Protein AF-A0A0K2U858-F1 (afdb_monomer)

Foldseek 3Di:
DDDDDDDDPDDDDPPPQFQADFDWDALDPPDLFTWFKWAFFKKKWFWAPQWDQWQKKKKKAAPSGRVPIAIWGRPDDPPDSQGHHGDIHMDGLVRRVVRRLDIHTYRWWMKMKMFTDDAAKTKIQKMKIKIAGNDPNYGDIWIWIWGIDIGHHPRRMDITITGTDPWFWKAFFKKKWFWAQFFDQWWKKKKKAAPPIRDIAIATQDDPPDRPRDHRDIDMGGLVRRPCSRSDIHTHNFDIWMKMFTAAFTKTWIQWMKTWIWGSDPPTDIWIKTFGIDIFHGHRNDRPRGMDITPIHTPPPPPPPPCPPPPDPDDDDDDDDDDDDDDDDDYDDDDDDDDDDDDDDDDDDDDDDDDDDDDD

Radius of gyration: 32.86 Å; Cα contacts (8 Å, |Δi|>4): 761; chains: 1; bounding box: 82×98×96 Å

Mean predicted aligned error: 13.48 Å

pLDDT: mean 79.89, std 23.07, range [30.5, 98.56]

Nearest PDB structures (foldseek):
  5okm-assembly7_G  TM=3.184E-01  e=5.656E-01  Homo sapiens
  5okm-assembly8_H  TM=4.407E-01  e=2.212E+00  Homo sapiens
  5okn-assembly6_F  TM=3.897E-01  e=1.651E+00  Homo sapiens
  5okm-assembly5_E  TM=3.897E-01  e=1.119E+00  Homo sapiens
  5okm-assembly6_F  TM=3.482E-01  e=1.911E+00  Homo sapiens

Secondary structure (DSSP, 8-state):
-----------------PPSS---EESSSS-S-EEEEEEEEEEEEEE-SS---S-EEEEEEESSSTT-EEEPPP---SSS-TT-TT-EEEEEGGGGGGGGG--EEESSEEEEEEEESSSS-EEEEEEEEEEEESSTT----EEEEEPPEEEBTTB-EEEEEEEB-S-EEEEEEEEEEEE-S---SS-EEEEEE-SSS--EEEEE---SSS--S-TT-EEEEEGGGGGGGGT-EEEESS--EEEEEE-SS--EEEEEEEEEEEESSSSPPEEEEEEEEEEE-S---STTSSEEE---EESSS-----------------------------------------------------------

Structure (mmCIF, N/CA/C/O backbone):
data_AF-A0A0K2U858-F1
#
_entry.id   AF-A0A0K2U858-F1
#
loop_
_atom_site.group_PDB
_atom_site.id
_atom_site.type_symbol
_atom_site.label_atom_id
_atom_site.label_alt_id
_atom_site.label_comp_id
_atom_site.label_asym_id
_atom_site.label_entity_id
_atom_site.label_seq_id
_atom_site.pdbx_PDB_ins_code
_atom_site.Cartn_x
_atom_site.Cartn_y
_atom_site.Cartn_z
_atom_site.occupancy
_atom_site.B_iso_or_equiv
_atom_site.auth_seq_id
_atom_site.auth_comp_id
_atom_site.auth_asym_id
_atom_site.auth_atom_id
_atom_site.pdbx_PDB_model_num
ATOM 1 N N . MET A 1 1 ? -57.071 -2.895 -30.413 1.00 41.16 1 MET A N 1
ATOM 2 C CA . MET A 1 1 ? -56.396 -1.584 -30.547 1.00 41.16 1 MET A CA 1
ATOM 3 C C . MET A 1 1 ? -55.134 -1.621 -29.701 1.00 41.16 1 MET A C 1
ATOM 5 O O . MET A 1 1 ? -55.228 -1.609 -28.482 1.00 41.16 1 MET A O 1
ATOM 9 N N . SER A 1 2 ? -53.980 -1.798 -30.345 1.00 39.19 2 SER A N 1
ATOM 10 C CA . SER A 1 2 ? -52.687 -2.018 -29.687 1.00 39.19 2 SER A CA 1
ATOM 11 C C . SER A 1 2 ? -52.014 -0.672 -29.410 1.00 39.19 2 SER A C 1
ATOM 13 O O . SER A 1 2 ? -51.868 0.129 -30.332 1.00 39.19 2 SER A O 1
ATOM 15 N N . ARG A 1 3 ? -51.645 -0.391 -28.154 1.00 42.00 3 ARG A N 1
ATOM 16 C CA . ARG A 1 3 ? -50.883 0.811 -27.785 1.00 42.00 3 ARG A CA 1
ATOM 17 C C . ARG A 1 3 ? -49.399 0.461 -27.726 1.00 42.00 3 ARG A C 1
ATOM 19 O O . ARG A 1 3 ? -48.967 -0.284 -26.853 1.00 42.00 3 ARG A O 1
ATOM 26 N N . ILE A 1 4 ? -48.642 1.010 -28.670 1.00 43.81 4 ILE A N 1
ATOM 27 C CA . ILE A 1 4 ? -47.180 0.956 -28.728 1.00 43.81 4 ILE A CA 1
ATOM 28 C C . ILE A 1 4 ? -46.633 1.962 -27.707 1.00 43.81 4 ILE A C 1
ATOM 30 O O . ILE A 1 4 ? -46.881 3.161 -27.821 1.00 43.81 4 ILE A O 1
ATOM 34 N N . ILE A 1 5 ? -45.910 1.470 -26.699 1.00 44.88 5 ILE A N 1
ATOM 35 C CA . ILE A 1 5 ? -45.143 2.293 -25.756 1.00 44.88 5 ILE A CA 1
ATOM 36 C C . ILE A 1 5 ? -43.761 2.524 -26.368 1.00 44.88 5 ILE A C 1
ATOM 38 O O . ILE A 1 5 ? -42.979 1.594 -26.553 1.00 44.88 5 ILE A O 1
ATOM 42 N N . CYS A 1 6 ? -43.484 3.781 -26.702 1.00 35.44 6 CYS A N 1
ATOM 43 C CA . CYS A 1 6 ? -42.211 4.247 -27.228 1.00 35.44 6 CYS A CA 1
ATOM 44 C C . CYS A 1 6 ? -41.217 4.412 -26.065 1.00 35.44 6 CYS A C 1
ATOM 46 O O . CYS A 1 6 ? -41.356 5.327 -25.255 1.00 35.44 6 CYS A O 1
ATOM 48 N N . PHE A 1 7 ? -40.220 3.528 -25.966 1.00 35.34 7 PHE A N 1
ATOM 49 C CA . PHE A 1 7 ? -39.075 3.721 -25.073 1.00 35.34 7 PHE A CA 1
ATOM 50 C C . PHE A 1 7 ? -38.132 4.761 -25.690 1.00 35.34 7 PHE A C 1
ATOM 52 O O . PHE A 1 7 ? -37.415 4.484 -26.650 1.00 35.34 7 PHE A O 1
ATOM 59 N N . LEU A 1 8 ? -38.147 5.974 -25.138 1.00 35.09 8 LEU A N 1
ATOM 60 C CA . LEU A 1 8 ? -37.125 6.986 -25.389 1.00 35.09 8 LEU A CA 1
ATOM 61 C C . LEU A 1 8 ? -35.814 6.535 -24.733 1.00 35.09 8 LEU A C 1
ATOM 63 O O . LEU A 1 8 ? -35.688 6.505 -23.509 1.00 35.09 8 LEU A O 1
ATOM 67 N N . LEU A 1 9 ? -34.841 6.182 -25.571 1.00 37.72 9 LEU A N 1
ATOM 68 C CA . LEU A 1 9 ? -33.442 6.007 -25.195 1.00 37.72 9 LEU A CA 1
ATOM 69 C C . LEU A 1 9 ? -32.896 7.359 -24.712 1.00 37.72 9 LEU A C 1
ATOM 71 O O . LEU A 1 9 ? -32.629 8.248 -25.519 1.00 37.72 9 LEU A O 1
ATOM 75 N N . LEU A 1 10 ? -32.738 7.524 -23.395 1.00 35.44 10 LEU A N 1
ATOM 76 C CA . LEU A 1 10 ? -31.939 8.616 -22.849 1.00 35.44 10 LEU A CA 1
ATOM 77 C C . LEU A 1 10 ? -30.469 8.373 -23.201 1.00 35.44 10 LEU A C 1
ATOM 79 O O . LEU A 1 10 ? -29.837 7.432 -22.719 1.00 35.44 10 LEU A O 1
ATOM 83 N N . SER A 1 11 ? -29.942 9.259 -24.039 1.00 37.25 11 SER A N 1
ATOM 84 C CA . SER A 1 11 ? -28.532 9.398 -24.370 1.00 37.25 11 SER A CA 1
ATOM 85 C C . SER A 1 11 ? -27.679 9.436 -23.103 1.00 37.25 11 SER A C 1
ATOM 87 O O . SER A 1 11 ? -27.859 10.285 -22.228 1.00 37.25 11 SER A O 1
ATOM 89 N N . GLY A 1 12 ? -26.756 8.479 -23.016 1.00 33.75 12 GLY A N 1
ATOM 90 C CA . GLY A 1 12 ? -25.874 8.273 -21.881 1.00 33.75 12 GLY A CA 1
ATOM 91 C C . GLY A 1 12 ? -25.028 9.500 -21.565 1.00 33.75 12 GLY A C 1
ATOM 92 O O . GLY A 1 12 ? -24.205 9.945 -22.364 1.00 33.75 12 GLY A O 1
ATOM 93 N N . VAL A 1 13 ? -25.177 9.996 -20.340 1.00 34.78 13 VAL A N 1
ATOM 94 C CA . VAL A 1 13 ? -24.144 10.799 -19.695 1.00 34.78 13 VAL A CA 1
ATOM 95 C C . VAL A 1 13 ? -22.969 9.858 -19.445 1.00 34.78 13 VAL A C 1
ATOM 97 O O . VAL A 1 13 ? -23.001 9.035 -18.531 1.00 34.78 13 VAL A O 1
ATOM 100 N N . LEU A 1 14 ? -21.932 9.964 -20.277 1.00 33.75 14 LEU A N 1
ATOM 101 C CA . LEU A 1 14 ? -20.602 9.442 -19.977 1.00 33.75 14 LEU A CA 1
ATOM 102 C C . LEU A 1 14 ? -20.111 10.147 -18.709 1.00 33.75 14 LEU A C 1
ATOM 104 O O . LEU A 1 14 ? -19.489 11.208 -18.749 1.00 33.75 14 LEU A O 1
ATOM 108 N N . VAL A 1 15 ? -20.428 9.567 -17.552 1.00 35.53 15 VAL A N 1
ATOM 109 C CA . VAL A 1 15 ? -19.728 9.863 -16.307 1.00 35.53 15 VAL A CA 1
ATOM 110 C C . VAL A 1 15 ? -18.266 9.555 -16.584 1.00 35.53 15 VAL A C 1
ATOM 112 O O . VAL A 1 15 ? -17.913 8.396 -16.784 1.00 35.53 15 VAL A O 1
ATOM 115 N N . ASN A 1 16 ? -17.437 10.601 -16.637 1.00 36.12 16 ASN A N 1
ATOM 116 C CA . ASN A 1 16 ? -15.982 10.500 -16.620 1.00 36.12 16 ASN A CA 1
ATOM 117 C C . ASN A 1 16 ? -15.606 9.539 -15.487 1.00 36.12 16 ASN A C 1
ATOM 119 O O . ASN A 1 16 ? -15.626 9.918 -14.311 1.00 36.12 16 ASN A O 1
ATOM 123 N N . ALA A 1 17 ? -15.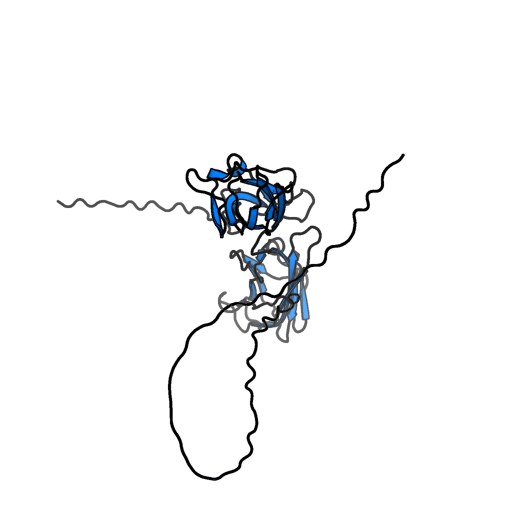344 8.279 -15.832 1.00 44.22 17 ALA A N 1
ATOM 124 C CA . ALA A 1 17 ? -14.845 7.295 -14.898 1.00 44.22 17 ALA A CA 1
ATOM 125 C C . ALA A 1 17 ? -13.490 7.833 -14.445 1.00 44.22 17 ALA A C 1
ATOM 127 O O . ALA A 1 17 ? -12.559 7.932 -15.244 1.00 44.22 17 ALA A O 1
ATOM 128 N N . GLY A 1 18 ? -13.423 8.306 -13.197 1.00 52.88 18 GLY A N 1
ATOM 129 C CA . GLY A 1 18 ? -12.176 8.774 -12.608 1.00 52.88 18 GLY A CA 1
ATOM 130 C C . GLY A 1 18 ? -11.092 7.730 -12.851 1.00 52.88 18 GLY A C 1
ATOM 131 O O . GLY A 1 18 ? -11.367 6.531 -12.815 1.00 52.88 18 GLY A O 1
ATOM 132 N N . THR A 1 19 ? -9.876 8.183 -13.153 1.00 57.22 19 THR A N 1
ATOM 133 C CA . THR A 1 19 ? -8.737 7.281 -13.339 1.00 57.22 19 THR A CA 1
ATOM 134 C C . THR A 1 19 ? -8.655 6.320 -12.151 1.00 57.22 19 THR A C 1
ATOM 136 O O . THR A 1 19 ? -8.645 6.813 -11.018 1.00 57.22 19 THR A O 1
ATOM 139 N N . PRO A 1 20 ? -8.613 4.996 -12.381 1.00 68.62 20 PRO A N 1
ATOM 140 C CA . PRO A 1 20 ? -8.548 4.018 -11.303 1.00 68.62 20 PRO A CA 1
ATOM 141 C C . PRO A 1 20 ? -7.321 4.265 -10.416 1.00 68.62 20 PRO A C 1
ATOM 143 O O . PRO A 1 20 ? -6.274 4.717 -10.896 1.00 68.62 20 PRO A O 1
ATOM 146 N N . GLY A 1 21 ? -7.467 3.972 -9.122 1.00 79.81 21 GLY A N 1
ATOM 147 C CA . GLY A 1 21 ? -6.402 4.066 -8.128 1.00 79.81 21 GLY A CA 1
ATOM 148 C C . GLY A 1 21 ? -6.548 5.178 -7.088 1.00 79.81 21 GLY A C 1
ATOM 149 O O . GLY A 1 21 ? -7.294 6.145 -7.236 1.00 79.81 21 GLY A O 1
ATOM 150 N N . THR A 1 22 ? -5.781 5.023 -6.012 1.00 88.06 22 THR A N 1
ATOM 151 C CA . THR A 1 22 ? -5.709 5.944 -4.876 1.00 88.06 22 THR A CA 1
ATOM 152 C C . THR A 1 22 ? -5.207 7.317 -5.320 1.00 88.06 22 THR A C 1
ATOM 154 O O . THR A 1 22 ? -4.174 7.440 -5.989 1.00 88.06 22 THR A O 1
ATOM 157 N N . LYS A 1 23 ? -5.903 8.382 -4.911 1.00 89.62 23 LYS A N 1
ATOM 158 C CA . LYS A 1 23 ? -5.441 9.752 -5.145 1.00 89.62 23 LYS A CA 1
ATOM 159 C C . LYS A 1 23 ? -4.432 10.170 -4.076 1.00 89.62 23 LYS A C 1
ATOM 161 O O . LYS A 1 23 ? -4.790 10.479 -2.943 1.00 89.62 23 LYS A O 1
ATOM 166 N N . TRP A 1 24 ? -3.171 10.234 -4.483 1.00 90.12 24 TRP A N 1
ATOM 167 C CA . TRP A 1 24 ? -2.054 10.608 -3.623 1.00 90.12 24 TRP A CA 1
ATOM 168 C C . TRP A 1 24 ? -1.820 12.119 -3.582 1.00 90.12 24 TRP A C 1
ATOM 170 O O . TRP A 1 24 ? -1.785 12.784 -4.619 1.00 90.12 24 TRP A O 1
ATOM 180 N N . ILE A 1 25 ? -1.552 12.640 -2.390 1.00 91.12 25 ILE A N 1
ATOM 181 C CA . ILE A 1 25 ? -1.070 14.001 -2.138 1.00 91.12 25 ILE A CA 1
ATOM 182 C C . ILE A 1 25 ? 0.289 13.953 -1.441 1.00 91.12 25 ILE A C 1
ATOM 184 O O . ILE A 1 25 ? 0.689 12.908 -0.937 1.00 91.12 25 ILE A O 1
ATOM 188 N N . ASN A 1 26 ? 1.027 15.062 -1.418 1.00 90.44 26 ASN A N 1
ATOM 189 C CA . ASN A 1 26 ? 2.199 15.150 -0.545 1.00 90.44 26 ASN A CA 1
ATOM 190 C C . ASN A 1 26 ? 1.720 15.228 0.906 1.00 90.44 26 ASN A C 1
ATOM 192 O O . ASN A 1 26 ? 0.837 16.029 1.201 1.00 90.44 26 ASN A O 1
ATOM 196 N N . CYS A 1 27 ? 2.312 14.439 1.802 1.00 88.50 27 CYS A N 1
ATOM 197 C CA . CYS A 1 27 ? 1.977 14.517 3.226 1.00 88.50 27 CYS A CA 1
ATOM 198 C C . CYS A 1 27 ? 2.358 15.881 3.832 1.00 88.50 27 CYS A C 1
ATOM 200 O O . CYS A 1 27 ? 1.669 16.397 4.703 1.00 88.50 27 CYS A O 1
ATOM 202 N N . LYS A 1 28 ? 3.467 16.474 3.367 1.00 86.69 28 LYS A N 1
ATOM 203 C CA . LYS A 1 28 ? 4.009 17.766 3.818 1.00 86.69 28 LYS A CA 1
ATOM 204 C C . LYS A 1 28 ? 4.394 18.626 2.616 1.00 86.69 28 LYS A C 1
ATOM 206 O O . LYS A 1 28 ? 4.720 18.092 1.557 1.00 86.69 28 LYS A O 1
ATOM 211 N N . THR A 1 29 ? 4.435 19.948 2.795 1.00 78.75 29 THR A N 1
ATOM 212 C CA . THR A 1 29 ? 4.862 20.905 1.753 1.00 78.75 29 THR A CA 1
ATOM 213 C C . THR A 1 29 ? 6.283 20.625 1.256 1.00 78.75 29 THR A C 1
ATOM 215 O O . THR A 1 29 ? 6.548 20.698 0.059 1.00 78.75 29 THR A O 1
ATOM 218 N N . LEU A 1 30 ? 7.182 20.251 2.171 1.00 72.12 30 LEU A N 1
ATOM 219 C CA . LEU A 1 30 ? 8.566 19.880 1.887 1.00 72.12 30 LEU A CA 1
ATOM 220 C C . LEU A 1 30 ? 8.775 18.411 2.274 1.00 72.12 30 LEU A C 1
ATOM 222 O O . LEU A 1 30 ? 9.144 18.096 3.401 1.00 72.12 30 LEU A O 1
ATOM 226 N N . GLY A 1 31 ? 8.474 17.505 1.345 1.00 75.38 31 GLY A N 1
ATOM 227 C CA . GLY A 1 31 ? 8.624 16.064 1.533 1.00 75.38 31 GLY A CA 1
ATOM 228 C C . GLY A 1 31 ? 8.323 15.283 0.256 1.00 75.38 31 GLY A C 1
ATOM 229 O O . GLY A 1 31 ? 7.603 15.752 -0.625 1.00 75.38 31 GLY A O 1
ATOM 230 N N . SER A 1 32 ? 8.895 14.085 0.137 1.00 79.62 32 SER A N 1
ATOM 231 C CA . SER A 1 32 ? 8.615 13.152 -0.965 1.00 79.62 32 SER A CA 1
ATOM 232 C C . SER A 1 32 ? 7.545 12.113 -0.612 1.00 79.62 32 SER A C 1
ATOM 234 O O . SER A 1 32 ? 7.084 11.390 -1.500 1.00 79.62 32 SER A O 1
ATOM 236 N N . GLU A 1 33 ? 7.160 12.062 0.665 1.00 86.00 33 GLU A N 1
ATOM 237 C CA . GLU A 1 33 ? 6.154 11.167 1.223 1.00 86.00 33 GLU A CA 1
ATOM 238 C C . GLU A 1 33 ? 4.779 11.466 0.634 1.00 86.00 33 GLU A C 1
ATOM 240 O O . GLU A 1 33 ? 4.357 12.626 0.526 1.00 86.00 33 GLU A O 1
ATOM 245 N N . LYS A 1 34 ? 4.062 10.401 0.285 1.00 91.06 34 LYS A N 1
ATOM 246 C CA . LYS A 1 34 ? 2.697 10.507 -0.213 1.00 91.06 34 LYS A CA 1
ATOM 247 C C . LYS A 1 34 ? 1.696 10.023 0.820 1.00 91.06 34 LYS A C 1
ATOM 249 O O . LYS A 1 34 ? 1.930 9.017 1.482 1.00 91.06 34 LYS A O 1
ATOM 254 N N . CYS A 1 35 ? 0.585 10.735 0.908 1.00 93.75 35 CYS A N 1
ATOM 255 C CA . CYS A 1 35 ? -0.548 10.419 1.759 1.00 93.75 35 CYS A CA 1
ATOM 256 C C . CYS A 1 35 ? -1.831 10.416 0.924 1.00 93.75 35 CYS A C 1
ATOM 258 O O . CYS A 1 35 ? -1.846 10.911 -0.206 1.00 93.75 35 CYS A O 1
ATOM 260 N N . PHE A 1 36 ? -2.913 9.884 1.473 1.00 93.75 36 PHE A N 1
ATOM 261 C CA . PHE A 1 36 ? -4.235 9.903 0.855 1.00 93.75 36 PHE A CA 1
ATOM 262 C C . PHE A 1 36 ? -5.312 10.135 1.910 1.00 93.75 36 PHE A C 1
ATOM 264 O O . PHE A 1 36 ? -5.124 9.826 3.084 1.00 93.75 36 PHE A O 1
ATOM 271 N N . TYR A 1 37 ? -6.450 10.684 1.490 1.00 94.31 37 TYR A N 1
ATOM 272 C CA . TYR A 1 37 ? -7.599 10.849 2.372 1.00 94.31 37 TYR A CA 1
ATOM 273 C C . TYR A 1 37 ? -8.578 9.693 2.229 1.00 94.31 37 TYR A C 1
ATOM 275 O O . TYR A 1 37 ? -8.988 9.349 1.117 1.00 94.31 37 TYR A O 1
ATOM 283 N N . THR A 1 38 ? -9.037 9.173 3.361 1.00 95.25 38 THR A N 1
ATOM 284 C CA . THR A 1 38 ? -10.024 8.096 3.395 1.00 95.25 38 THR A CA 1
ATOM 285 C C . THR A 1 38 ? -11.077 8.301 4.485 1.00 95.25 38 THR A C 1
ATOM 287 O O . THR A 1 38 ? -10.886 9.120 5.385 1.00 95.25 38 THR A O 1
ATOM 290 N N . GLN A 1 39 ? -12.209 7.609 4.374 1.00 95.81 39 GLN A N 1
ATOM 291 C CA . GLN A 1 39 ? -13.316 7.617 5.335 1.00 95.81 39 GLN A CA 1
ATOM 292 C C . GLN A 1 39 ? -13.741 6.180 5.627 1.00 95.81 39 GLN A C 1
ATOM 294 O O . GLN A 1 39 ? -13.687 5.336 4.736 1.00 95.81 39 GLN A O 1
ATOM 299 N N . LEU A 1 40 ? -14.167 5.909 6.859 1.00 96.62 40 LEU A N 1
ATOM 300 C CA . LEU A 1 40 ? -14.579 4.567 7.270 1.00 96.62 40 LEU A CA 1
ATOM 301 C C . LEU A 1 40 ? -15.801 4.101 6.478 1.00 96.62 40 LEU A C 1
ATOM 303 O O . LEU A 1 40 ? -16.799 4.819 6.393 1.00 96.62 40 LEU A O 1
ATOM 307 N N . GLU A 1 41 ? -15.731 2.881 5.957 1.00 95.94 41 GLU A N 1
ATOM 308 C CA . GLU A 1 41 ? -16.847 2.209 5.296 1.00 95.94 41 GLU A CA 1
ATOM 309 C C . GLU A 1 41 ? -17.404 1.106 6.192 1.00 95.94 41 GLU A C 1
ATOM 311 O O . GLU A 1 41 ? -18.582 1.149 6.565 1.00 95.94 41 GLU A O 1
ATOM 316 N N . SER A 1 42 ? -16.533 0.183 6.603 1.00 97.50 42 SER A N 1
ATOM 317 C CA . SER A 1 42 ? -16.876 -0.920 7.494 1.00 97.50 42 SER A CA 1
ATOM 318 C C . SER A 1 42 ? -15.708 -1.345 8.381 1.00 97.50 42 SER A C 1
ATOM 320 O O . SER A 1 42 ? -14.535 -1.143 8.066 1.00 97.50 42 SER A O 1
ATOM 322 N N . ILE A 1 43 ? -16.048 -1.951 9.514 1.00 98.19 43 ILE A N 1
ATOM 323 C CA . ILE A 1 43 ? -15.111 -2.618 10.414 1.00 98.19 43 ILE A CA 1
ATOM 324 C C . ILE A 1 43 ? -15.608 -4.047 10.582 1.00 98.19 43 ILE A C 1
ATOM 326 O O . ILE A 1 43 ? -16.758 -4.240 10.965 1.00 98.19 43 ILE A O 1
ATOM 330 N N . THR A 1 44 ? -14.742 -5.019 10.322 1.00 97.75 44 THR A N 1
ATOM 331 C CA . THR A 1 44 ? -14.991 -6.441 10.559 1.00 97.75 44 THR A CA 1
ATOM 332 C C . THR A 1 44 ? -14.060 -6.935 11.657 1.00 97.75 44 THR A C 1
ATOM 334 O O . THR A 1 44 ? -12.850 -6.717 11.574 1.00 97.75 44 THR A O 1
ATOM 337 N N . THR A 1 45 ? -14.592 -7.601 12.677 1.00 97.81 45 THR A N 1
ATOM 338 C CA . THR A 1 45 ? -13.808 -8.207 13.762 1.00 97.81 45 THR A CA 1
ATOM 339 C C . THR A 1 45 ? -14.033 -9.704 13.821 1.00 97.81 45 THR A C 1
ATOM 341 O O . THR A 1 45 ? -15.170 -10.159 13.764 1.00 97.81 45 THR A O 1
ATOM 344 N N . GLU A 1 46 ? -12.954 -10.448 14.021 1.00 97.75 46 GLU A N 1
ATOM 345 C CA . GLU A 1 46 ? -12.993 -11.872 14.342 1.00 97.75 46 G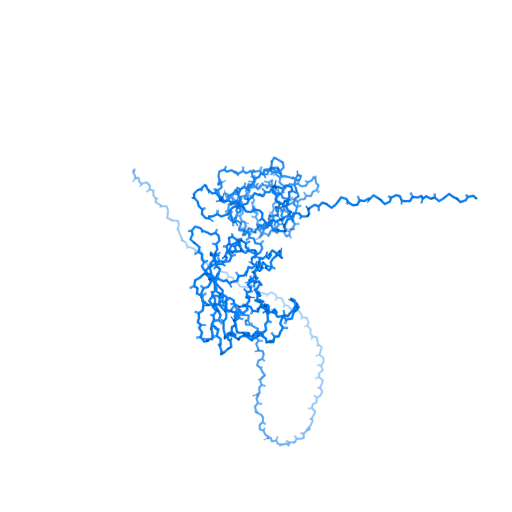LU A CA 1
ATOM 346 C C . GLU A 1 46 ? -12.771 -12.031 15.851 1.00 97.75 46 GLU A C 1
ATOM 348 O O . GLU A 1 46 ? -11.719 -11.644 16.378 1.00 97.75 46 GLU A O 1
ATOM 353 N N . ILE A 1 47 ? -13.773 -12.543 16.563 1.00 98.06 47 ILE A N 1
ATOM 354 C CA . ILE A 1 47 ? -13.774 -12.637 18.023 1.00 98.06 47 ILE A CA 1
ATOM 355 C C . ILE A 1 47 ? -13.249 -14.013 18.433 1.00 98.06 47 ILE A C 1
ATOM 357 O O . ILE A 1 47 ? -13.739 -15.060 18.016 1.00 98.06 47 ILE A O 1
ATOM 361 N N . GLY A 1 48 ? -12.211 -14.013 19.262 1.00 97.38 48 GLY A N 1
ATOM 362 C CA . GLY A 1 48 ? -11.612 -15.221 19.809 1.00 97.38 48 GLY A CA 1
ATOM 363 C C . GLY A 1 48 ? -12.347 -15.746 21.042 1.00 97.38 48 GLY A C 1
ATOM 364 O O . GLY A 1 48 ? -13.400 -15.260 21.442 1.00 97.38 48 GLY A O 1
ATOM 365 N N . ASN A 1 49 ? -11.744 -16.744 21.688 1.00 96.44 49 ASN A N 1
ATOM 366 C CA . ASN A 1 49 ? -12.176 -17.220 23.000 1.00 96.44 49 ASN A CA 1
ATOM 367 C C . ASN A 1 49 ? -11.300 -16.579 24.093 1.00 96.44 49 ASN A C 1
ATOM 369 O O . ASN A 1 49 ? -10.068 -16.697 24.006 1.00 96.44 49 ASN A O 1
ATOM 373 N N . PRO A 1 50 ? -11.878 -15.917 25.108 1.00 96.19 50 PRO A N 1
ATOM 374 C CA . PRO A 1 50 ? -13.310 -15.643 25.297 1.00 96.19 50 PRO A CA 1
ATOM 375 C C . PRO A 1 50 ? -13.776 -14.351 24.601 1.00 96.19 50 PRO A C 1
ATOM 377 O O . PRO A 1 50 ? -12.991 -13.416 24.421 1.00 96.19 50 PRO A O 1
ATOM 380 N N . GLY A 1 51 ? -15.066 -14.304 24.263 1.00 95.94 51 GLY A N 1
ATOM 381 C CA . GLY A 1 51 ? -15.816 -13.087 23.930 1.00 95.94 51 GLY A CA 1
ATOM 382 C C . GLY A 1 51 ? -16.192 -12.263 25.173 1.00 95.94 51 GLY A C 1
ATOM 383 O O . GLY A 1 51 ? -15.698 -12.528 26.271 1.00 95.94 51 GLY A O 1
ATOM 384 N N . THR A 1 52 ? -17.066 -11.263 25.022 1.00 95.62 52 THR A N 1
ATOM 385 C CA . THR A 1 52 ? -17.532 -10.407 26.129 1.00 95.62 52 THR A CA 1
ATOM 386 C C . THR A 1 52 ? -18.965 -9.913 25.933 1.00 95.62 52 THR A C 1
ATOM 388 O O . THR A 1 52 ? -19.400 -9.764 24.806 1.00 95.62 52 THR A O 1
ATOM 391 N N . ASN A 1 53 ? -19.638 -9.545 27.029 1.00 93.62 53 ASN A N 1
ATOM 392 C CA . ASN A 1 53 ? -20.928 -8.831 27.012 1.00 93.62 53 ASN A CA 1
ATOM 393 C C . ASN A 1 53 ? -20.766 -7.323 27.313 1.00 93.62 53 ASN A C 1
ATOM 395 O O . ASN A 1 53 ? -21.744 -6.602 27.513 1.00 93.62 53 ASN A O 1
ATOM 399 N N . ASP A 1 54 ? -19.523 -6.857 27.463 1.00 94.56 54 ASP A N 1
ATOM 400 C CA . ASP A 1 54 ? -19.201 -5.458 27.749 1.00 94.56 54 ASP A CA 1
ATOM 401 C C . ASP A 1 54 ? -19.409 -4.574 26.507 1.00 94.56 54 ASP A C 1
ATOM 403 O O . ASP A 1 54 ? -19.189 -5.010 25.381 1.00 94.56 54 ASP A O 1
ATOM 407 N N . ASP A 1 55 ? -19.713 -3.287 26.702 1.00 95.38 55 ASP A N 1
ATOM 408 C CA . ASP A 1 55 ? -19.734 -2.334 25.588 1.00 95.38 55 ASP A CA 1
ATOM 409 C C . ASP A 1 55 ? -18.300 -2.127 25.070 1.00 95.38 55 ASP A C 1
ATOM 411 O O . ASP A 1 55 ? -17.439 -1.602 25.790 1.00 95.38 55 ASP A O 1
ATOM 415 N N . VAL A 1 56 ? -18.061 -2.471 23.804 1.00 97.56 56 VAL A N 1
ATOM 416 C CA . VAL A 1 56 ? -16.767 -2.301 23.131 1.00 97.56 56 VAL A CA 1
ATOM 417 C C . VAL A 1 56 ? -16.805 -1.110 22.176 1.00 97.56 56 VAL A C 1
ATOM 419 O O . VAL A 1 56 ? -17.770 -0.891 21.445 1.00 97.56 56 VAL A O 1
ATOM 422 N N . LYS A 1 57 ? -15.734 -0.318 22.177 1.00 97.94 57 LYS A N 1
ATOM 423 C CA . LYS A 1 57 ? -15.537 0.847 21.307 1.00 97.94 57 LYS A CA 1
ATOM 424 C C . LYS A 1 57 ? -14.201 0.747 20.596 1.00 97.94 57 LYS A C 1
ATOM 426 O O . LYS A 1 57 ? -13.209 0.299 21.179 1.00 97.94 57 LYS A O 1
ATOM 431 N N . ILE A 1 58 ? -14.165 1.274 19.379 1.00 98.44 58 ILE A N 1
ATOM 432 C CA . ILE A 1 58 ? -12.946 1.411 18.585 1.00 98.44 58 ILE A CA 1
ATOM 433 C C . ILE A 1 58 ? -12.626 2.894 18.393 1.00 98.44 58 ILE A C 1
ATOM 435 O O . ILE A 1 58 ? -13.453 3.662 17.897 1.00 98.44 58 ILE A O 1
ATOM 439 N N . GLU A 1 59 ? -11.420 3.285 18.789 1.00 98.56 59 GLU A N 1
ATOM 440 C CA . GLU A 1 59 ? -10.805 4.580 18.498 1.00 98.56 59 GLU A CA 1
ATOM 441 C C . GLU A 1 59 ? -9.827 4.423 17.335 1.00 98.56 59 GLU A C 1
ATOM 443 O O . GLU A 1 59 ? -8.980 3.533 17.340 1.00 98.56 59 GLU A O 1
ATOM 448 N N . ILE A 1 60 ? -9.958 5.278 16.325 1.00 98.38 60 ILE A N 1
ATOM 449 C CA . ILE A 1 60 ? -9.174 5.223 15.090 1.00 98.38 60 ILE A CA 1
ATOM 450 C C . ILE A 1 60 ? -8.473 6.559 14.913 1.00 98.38 60 ILE A C 1
ATOM 452 O O . ILE A 1 60 ? -9.131 7.601 14.898 1.00 98.38 60 ILE A O 1
ATOM 456 N N . CYS A 1 61 ? -7.157 6.522 14.740 1.00 97.88 61 CYS A N 1
ATOM 457 C CA . CYS A 1 61 ? -6.326 7.675 14.426 1.00 97.88 61 CYS A CA 1
ATOM 458 C C . CYS A 1 61 ? -5.529 7.420 13.142 1.00 97.88 61 CYS A C 1
ATOM 460 O O . CYS A 1 61 ? -5.244 6.276 12.774 1.00 97.88 61 CYS A O 1
ATOM 462 N N . SER A 1 62 ? -5.128 8.502 12.485 1.00 96.06 62 SER A N 1
ATOM 463 C CA . SER A 1 62 ? -4.160 8.451 11.391 1.00 96.06 62 SER A CA 1
ATOM 464 C C . SER A 1 62 ? -2.751 8.107 11.907 1.00 96.06 62 SER A C 1
ATOM 466 O O . SER A 1 62 ? -2.372 8.482 13.018 1.00 96.06 62 SER A O 1
ATOM 468 N N . ASP A 1 63 ? -1.941 7.423 11.093 1.00 93.81 63 ASP A N 1
ATOM 469 C CA . ASP A 1 63 ? -0.506 7.243 11.351 1.00 93.81 63 ASP A CA 1
ATOM 470 C C . ASP A 1 63 ? 0.335 8.508 11.110 1.00 93.81 63 ASP A C 1
ATOM 472 O O . ASP A 1 63 ? 1.474 8.593 11.585 1.00 93.81 63 ASP A O 1
ATOM 476 N N . PHE A 1 64 ? -0.230 9.484 10.403 1.00 91.94 64 PHE A N 1
ATOM 477 C CA . PHE A 1 64 ? 0.368 10.775 10.102 1.00 91.94 64 PHE A CA 1
ATOM 478 C C . PHE A 1 64 ? -0.061 11.840 11.123 1.00 91.94 64 PHE A C 1
ATOM 480 O O . PHE A 1 64 ? 0.777 12.373 11.852 1.00 91.94 64 PHE A O 1
ATOM 487 N N . GLU A 1 65 ? -1.365 12.087 11.253 1.00 90.25 65 GLU A N 1
ATOM 488 C CA . GLU A 1 65 ? -1.952 13.009 12.234 1.00 90.25 65 GLU A CA 1
ATOM 489 C C . GLU A 1 65 ? -2.434 12.232 13.463 1.00 90.25 65 GLU A C 1
ATOM 491 O O . GLU A 1 65 ? -3.623 12.003 13.672 1.00 90.25 65 GLU A O 1
ATOM 496 N N . LYS A 1 66 ? -1.481 11.798 14.296 1.00 89.38 66 LYS A N 1
ATOM 497 C CA . LYS A 1 66 ? -1.741 10.875 15.419 1.00 89.38 66 LYS A CA 1
ATOM 498 C C . LYS A 1 66 ? -2.695 11.413 16.486 1.00 89.38 66 LYS A C 1
ATOM 500 O O . LYS A 1 66 ? -3.224 10.632 17.267 1.00 89.38 66 LYS A O 1
ATOM 505 N N . THR A 1 67 ? -2.884 12.727 16.550 1.00 88.62 67 THR A N 1
ATOM 506 C CA . THR A 1 67 ? -3.816 13.382 17.476 1.00 88.62 67 THR A CA 1
ATOM 507 C C . THR A 1 67 ? -5.226 13.497 16.903 1.00 88.62 67 THR A C 1
ATOM 509 O O . THR A 1 67 ? -6.164 13.747 17.656 1.00 88.62 67 THR A O 1
ATOM 512 N N . ASP A 1 68 ? -5.401 13.309 15.590 1.00 90.00 68 ASP A N 1
ATOM 513 C CA . ASP A 1 68 ? -6.697 13.404 14.922 1.00 90.00 68 ASP A CA 1
ATOM 514 C C . ASP A 1 68 ? -7.451 12.065 14.984 1.00 90.00 68 ASP A C 1
ATOM 516 O O . ASP A 1 68 ? -7.677 11.368 13.993 1.00 90.00 68 ASP A O 1
ATOM 520 N N . CYS A 1 69 ? -7.831 11.682 16.199 1.00 97.12 69 CYS A N 1
ATOM 521 C CA . CYS A 1 69 ? -8.530 10.431 16.479 1.00 97.12 69 CYS A CA 1
ATOM 522 C C . CYS A 1 69 ? -10.055 10.589 16.400 1.00 97.12 69 CYS A C 1
ATOM 524 O O . CYS A 1 69 ? -10.602 11.693 16.481 1.00 97.12 69 CYS A O 1
ATOM 526 N N . CYS A 1 70 ? -10.775 9.481 16.252 1.00 98.00 70 CYS A N 1
ATOM 527 C CA . CYS A 1 70 ? -12.212 9.430 16.492 1.00 98.00 70 CYS A CA 1
ATOM 528 C C . CYS A 1 70 ? -12.609 8.105 17.115 1.00 98.00 70 CYS A C 1
ATOM 530 O O . CYS A 1 70 ? -12.185 7.048 16.651 1.00 98.00 70 CYS A O 1
ATOM 532 N N . THR A 1 71 ? -13.449 8.186 18.140 1.00 98.25 71 THR A N 1
ATOM 533 C CA . THR A 1 71 ? -13.944 7.033 18.884 1.00 98.25 71 THR A CA 1
ATOM 534 C C . THR A 1 71 ? -15.384 6.766 18.498 1.00 98.25 71 THR A C 1
ATOM 536 O O . THR A 1 71 ? -16.247 7.641 18.608 1.00 98.25 71 THR A O 1
ATOM 539 N N . THR A 1 72 ? -15.628 5.551 18.027 1.00 98.31 72 THR A N 1
ATOM 540 C CA . THR A 1 72 ? -16.968 5.062 17.714 1.00 98.31 72 THR A CA 1
ATOM 541 C C . THR A 1 72 ? -17.846 5.028 18.977 1.00 98.31 72 THR A C 1
ATOM 543 O O . THR A 1 72 ? -17.340 4.931 20.104 1.00 98.31 72 THR A O 1
ATOM 546 N N . PRO A 1 73 ? -19.179 5.114 18.826 1.00 97.25 73 PRO A N 1
ATOM 547 C CA . PRO A 1 73 ? -20.107 4.600 19.829 1.00 97.25 73 PRO A CA 1
ATOM 548 C C . PRO A 1 73 ? -19.799 3.138 20.193 1.00 97.25 73 PRO A C 1
ATOM 550 O O . PRO A 1 73 ? -18.985 2.488 19.541 1.00 97.25 73 PRO A O 1
ATOM 553 N N . ALA A 1 74 ? -20.463 2.612 21.227 1.00 96.50 74 ALA A N 1
ATOM 554 C CA . ALA A 1 74 ? -20.404 1.174 21.481 1.00 96.50 74 ALA A CA 1
ATOM 555 C C . ALA A 1 74 ? -20.887 0.427 20.229 1.00 96.50 74 ALA A C 1
ATOM 557 O O . ALA A 1 74 ? -21.971 0.723 19.718 1.00 96.5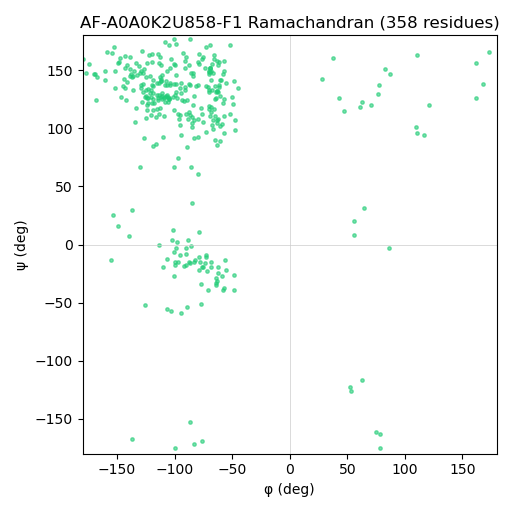0 74 ALA A O 1
ATOM 558 N N . LEU A 1 75 ? -20.059 -0.478 19.718 1.00 94.50 75 LEU A N 1
ATOM 559 C CA . LEU A 1 75 ? -20.369 -1.270 18.538 1.00 94.50 75 LEU A CA 1
ATOM 560 C C . LEU A 1 75 ? -21.278 -2.414 18.969 1.00 94.50 75 LEU A C 1
ATOM 562 O O . LEU A 1 75 ? -20.801 -3.443 19.439 1.00 94.50 75 LEU A O 1
ATOM 566 N N . LYS A 1 76 ? -22.585 -2.172 18.871 1.00 90.06 76 LYS A N 1
ATOM 567 C CA . LYS A 1 76 ? -23.624 -3.141 19.204 1.00 90.06 76 LYS A CA 1
ATOM 568 C C . LYS A 1 76 ? -24.840 -3.041 18.289 1.00 90.06 76 LYS A C 1
ATOM 570 O O . LYS A 1 76 ? -25.230 -1.939 17.891 1.00 90.06 76 LYS A O 1
ATOM 575 N N . GLY A 1 77 ? -25.429 -4.178 17.956 1.00 79.75 77 GLY A N 1
ATOM 576 C CA . GLY A 1 77 ? -26.733 -4.346 17.348 1.00 79.75 77 GLY A CA 1
ATOM 577 C C . GLY A 1 77 ? -27.846 -4.196 18.384 1.00 79.75 77 GLY A C 1
ATOM 578 O O . GLY A 1 77 ? -27.634 -4.190 19.593 1.00 79.75 77 GLY A O 1
ATOM 579 N N . SER A 1 78 ? -29.077 -4.007 17.910 1.00 71.62 78 SER A N 1
ATOM 580 C CA . SER A 1 78 ? -30.223 -3.779 18.800 1.00 71.62 78 SER A CA 1
ATOM 581 C C . SER A 1 78 ? -30.748 -5.058 19.466 1.00 71.62 78 SER A C 1
ATOM 583 O O . SER A 1 78 ? -31.511 -4.945 20.421 1.00 71.62 78 SER A O 1
ATOM 585 N N . PHE A 1 79 ? -30.367 -6.249 18.977 1.00 61.91 79 PHE A N 1
ATOM 586 C CA . PHE A 1 79 ? -30.955 -7.538 19.381 1.00 61.91 79 PHE A CA 1
ATOM 587 C C . PHE A 1 79 ? -29.982 -8.738 19.323 1.00 61.91 79 PHE A C 1
ATOM 589 O O . PHE A 1 79 ? -30.436 -9.880 19.338 1.00 61.91 79 PHE A O 1
ATOM 596 N N . SER A 1 80 ? -28.671 -8.502 19.237 1.00 68.44 80 SER A N 1
ATOM 597 C CA . SER A 1 80 ? -27.623 -9.533 19.146 1.00 68.44 80 SER A CA 1
ATOM 598 C C . SER A 1 80 ? -26.565 -9.319 20.228 1.00 68.44 80 SER A C 1
ATOM 600 O O . SER A 1 80 ? -26.363 -8.193 20.676 1.00 68.44 80 SER A O 1
ATOM 602 N N . ASP A 1 81 ? -25.923 -10.400 20.673 1.00 75.50 81 ASP A N 1
ATOM 603 C CA . ASP A 1 81 ? -24.697 -10.313 21.469 1.00 75.50 81 ASP A CA 1
ATOM 604 C C . ASP A 1 81 ? -23.509 -10.150 20.515 1.00 75.50 81 ASP A C 1
ATOM 606 O O . ASP A 1 81 ? -22.974 -11.124 20.001 1.00 75.50 81 ASP A O 1
ATOM 610 N N . ASP A 1 82 ? -23.141 -8.904 20.221 1.00 83.69 82 ASP A N 1
ATOM 611 C CA . ASP A 1 82 ? -22.219 -8.563 19.124 1.00 83.69 82 ASP A CA 1
ATOM 612 C C . ASP A 1 82 ? -20.735 -8.788 19.453 1.00 83.69 82 ASP A C 1
ATOM 614 O O . ASP A 1 82 ? -19.857 -8.286 18.752 1.00 83.69 82 ASP A O 1
ATOM 618 N N . TRP A 1 83 ? -20.429 -9.457 20.566 1.00 93.88 83 TRP A N 1
ATOM 619 C CA . TRP A 1 83 ? -19.059 -9.762 20.986 1.00 93.88 83 TRP A CA 1
ATOM 620 C C . TRP A 1 83 ? -18.918 -11.197 21.508 1.00 93.88 83 TRP A C 1
ATOM 622 O O . TRP A 1 83 ? -18.054 -11.495 22.342 1.00 93.88 83 TRP A O 1
ATOM 632 N N . SER A 1 84 ? -19.752 -12.093 20.982 1.00 94.75 84 SER A N 1
ATOM 633 C CA . SER A 1 84 ? -19.793 -13.510 21.329 1.00 94.75 84 SER A CA 1
ATOM 634 C C . SER A 1 84 ? -18.562 -14.298 20.848 1.00 94.75 84 SER A C 1
ATOM 636 O O . SER A 1 84 ? -17.872 -13.958 19.887 1.00 94.75 84 SER A O 1
ATOM 638 N N . THR A 1 85 ? -18.228 -15.366 21.577 1.00 96.69 85 THR A N 1
ATOM 639 C CA . THR A 1 85 ? -17.016 -16.171 21.328 1.00 96.69 85 THR A CA 1
ATOM 640 C C . THR A 1 85 ? -17.078 -16.867 19.970 1.00 96.69 85 THR A C 1
ATOM 642 O O . THR A 1 85 ? -17.963 -17.687 19.750 1.00 96.69 85 THR A O 1
ATOM 645 N N . GLY A 1 86 ? -16.062 -16.660 19.128 1.00 95.94 86 GLY A N 1
ATOM 646 C CA . GLY A 1 86 ? -15.951 -17.319 17.823 1.00 95.94 86 GLY A CA 1
ATOM 647 C C . GLY A 1 86 ? -16.683 -16.601 16.689 1.00 95.94 86 GLY A C 1
ATOM 648 O O . GLY A 1 86 ? -16.574 -17.039 15.543 1.00 95.94 86 GLY A O 1
ATOM 649 N N . ASP A 1 87 ? -17.383 -15.507 16.988 1.00 95.81 87 ASP A N 1
ATOM 650 C CA . ASP A 1 87 ? -18.178 -14.790 16.001 1.00 95.81 87 ASP A CA 1
ATOM 651 C C . ASP A 1 87 ? -17.329 -13.885 15.107 1.00 95.81 87 ASP A C 1
ATOM 653 O O . ASP A 1 87 ? -16.210 -13.473 15.429 1.00 95.81 87 ASP A O 1
ATOM 657 N N . THR A 1 88 ? -17.880 -13.587 13.932 1.00 96.50 88 THR A N 1
ATOM 658 C CA . THR A 1 88 ? -17.350 -12.573 13.024 1.00 96.50 88 THR A CA 1
ATOM 659 C C . THR A 1 88 ? -18.397 -11.500 12.834 1.00 96.50 88 THR A C 1
ATOM 661 O O . THR A 1 88 ? -19.446 -11.740 12.242 1.00 96.50 88 THR A O 1
ATOM 664 N N . GLU A 1 89 ? -18.067 -10.301 13.284 1.00 96.06 89 GLU A N 1
ATOM 665 C CA . GLU A 1 89 ? -18.990 -9.177 13.315 1.00 96.06 89 GLU A CA 1
ATOM 666 C C . GLU A 1 89 ? -18.560 -8.119 12.319 1.00 96.06 89 GLU A C 1
ATOM 668 O O . GLU A 1 89 ? -17.368 -7.882 12.126 1.00 96.06 89 GLU A O 1
ATOM 673 N N . THR A 1 90 ? -19.524 -7.502 11.637 1.00 96.38 90 THR A N 1
ATOM 674 C CA . THR A 1 90 ? -19.253 -6.442 10.660 1.00 96.38 90 THR A CA 1
ATOM 675 C C . THR A 1 90 ? -20.183 -5.263 10.876 1.00 96.38 90 THR A C 1
ATOM 677 O O . THR A 1 90 ? -21.391 -5.352 10.674 1.00 96.38 90 THR A O 1
ATOM 680 N N . TRP A 1 91 ? -19.597 -4.115 11.204 1.00 96.25 91 TRP A N 1
ATOM 681 C CA . TRP A 1 91 ? -20.320 -2.862 11.383 1.00 96.25 91 TRP A CA 1
ATOM 682 C C . TRP A 1 91 ? -20.067 -1.935 10.206 1.00 96.25 91 TRP A C 1
ATOM 684 O O . TRP A 1 91 ? -18.923 -1.640 9.866 1.00 96.25 91 TRP A O 1
ATOM 694 N N . GLY A 1 92 ? -21.145 -1.450 9.596 1.00 96.06 92 GLY A N 1
ATOM 695 C CA . GLY A 1 92 ? -21.087 -0.424 8.559 1.00 96.06 92 GLY A CA 1
ATOM 696 C C . GLY A 1 92 ? -21.093 1.003 9.115 1.00 96.06 92 GLY A C 1
ATOM 697 O O . GLY A 1 92 ? -21.281 1.245 10.308 1.00 96.06 92 GLY A O 1
ATOM 698 N N . SER A 1 93 ? -20.972 1.974 8.209 1.00 94.25 93 SER A N 1
ATOM 699 C CA . SER A 1 93 ? -20.898 3.413 8.516 1.00 94.25 93 SER A CA 1
ATOM 700 C C . SER A 1 93 ? -21.962 3.975 9.478 1.00 94.25 93 SER A C 1
ATOM 702 O O . SER A 1 93 ? -21.700 4.968 10.163 1.00 94.25 93 SER A O 1
ATOM 704 N N . SER A 1 94 ? -23.150 3.367 9.573 1.00 94.81 94 SER A N 1
ATOM 705 C CA . SER A 1 94 ? -24.218 3.772 10.501 1.00 94.81 94 SER A CA 1
ATOM 706 C C . SER A 1 94 ? -23.840 3.612 11.976 1.00 94.81 94 SER A C 1
ATOM 708 O O . SER A 1 94 ? -24.310 4.391 12.803 1.00 94.81 94 SER A O 1
ATOM 710 N N . TYR A 1 95 ? -22.962 2.663 12.306 1.00 96.31 95 TYR A N 1
ATOM 711 C CA . TYR A 1 95 ? -22.536 2.376 13.681 1.00 96.31 95 TYR A CA 1
ATOM 712 C C . TYR A 1 95 ? -21.436 3.321 14.174 1.00 96.31 95 TYR A C 1
ATOM 714 O O . TYR A 1 95 ? -21.165 3.406 15.368 1.00 96.31 95 TYR A O 1
ATOM 722 N N . PHE A 1 96 ? -20.802 4.079 13.276 1.00 96.81 96 PHE A N 1
ATOM 723 C CA . PHE A 1 96 ? -19.617 4.874 13.611 1.00 96.81 96 PHE A CA 1
ATOM 724 C C . PHE A 1 96 ? -19.939 6.258 14.181 1.00 96.81 96 PHE A C 1
ATOM 726 O O . PHE A 1 96 ? -19.026 7.020 14.509 1.00 96.81 96 PHE A O 1
ATOM 733 N N . GLY A 1 97 ? -21.222 6.617 14.301 1.00 96.06 97 GLY A N 1
ATOM 734 C CA . GLY A 1 97 ? -21.654 7.918 14.811 1.00 96.06 97 GLY A CA 1
ATOM 735 C C . GLY A 1 97 ? -20.968 9.076 14.076 1.00 96.06 97 GLY A C 1
ATOM 736 O O . GLY A 1 97 ? -21.028 9.180 12.850 1.00 96.06 97 GLY A O 1
ATOM 737 N N . LYS A 1 98 ? -20.269 9.939 14.825 1.00 95.94 98 LYS A N 1
ATOM 738 C CA . LYS A 1 98 ? -19.528 11.086 14.265 1.00 95.94 98 LYS A CA 1
ATOM 739 C C . LYS A 1 98 ? -18.304 10.678 13.432 1.00 95.94 98 LYS A C 1
ATOM 741 O O . LYS A 1 98 ? -17.847 11.475 12.616 1.00 95.94 98 LYS A O 1
ATOM 746 N N . CYS A 1 99 ? -17.789 9.458 13.593 1.00 96.88 99 CYS A N 1
ATOM 747 C CA . CYS A 1 99 ? -16.610 8.999 12.859 1.00 96.88 99 CYS A CA 1
ATOM 748 C C . CYS A 1 99 ? -16.911 8.659 11.395 1.00 96.88 99 CYS A C 1
ATOM 750 O O . CYS A 1 99 ? -15.990 8.685 10.584 1.00 96.88 99 CYS A O 1
ATOM 752 N N . LYS A 1 100 ? -18.180 8.421 11.016 1.00 93.69 100 LYS A N 1
ATOM 753 C CA . LYS A 1 100 ? -18.537 8.016 9.642 1.00 93.69 100 LYS A CA 1
ATOM 754 C C . LYS A 1 100 ? -18.074 9.015 8.577 1.00 93.69 100 LYS A C 1
ATOM 756 O O . LYS A 1 100 ? -17.691 8.640 7.479 1.00 93.69 100 LYS A O 1
ATOM 761 N N . SER A 1 101 ? -18.150 10.309 8.890 1.00 92.12 101 SER A N 1
ATOM 762 C CA . SER A 1 101 ? -17.818 11.393 7.961 1.00 92.12 101 SER A CA 1
ATOM 763 C C . SER A 1 101 ? -16.412 11.940 8.170 1.00 92.12 101 SER A C 1
ATOM 765 O O . SER A 1 101 ? -15.991 12.830 7.425 1.00 92.12 101 SER A O 1
ATOM 767 N N . LYS A 1 102 ? -15.683 11.443 9.175 1.00 95.50 102 LYS A N 1
ATOM 768 C CA . LYS A 1 102 ? -14.323 11.896 9.443 1.00 95.50 102 LYS A CA 1
ATOM 769 C C . LYS A 1 102 ? -13.412 11.461 8.304 1.00 95.50 102 LYS A C 1
ATOM 771 O O . LYS A 1 102 ? -13.464 10.321 7.851 1.00 95.50 102 LYS A O 1
ATOM 776 N N . LYS A 1 103 ? -12.596 12.400 7.835 1.00 95.50 103 LYS A N 1
ATOM 777 C CA . LYS A 1 103 ? -11.545 12.138 6.858 1.00 95.50 103 LYS A CA 1
ATOM 778 C C . LYS A 1 103 ? -10.255 11.897 7.613 1.00 95.50 103 LYS A C 1
ATOM 780 O O . LYS A 1 103 ? -9.893 12.709 8.451 1.00 95.50 103 LYS A O 1
ATOM 785 N N . TYR A 1 104 ? -9.571 10.821 7.273 1.00 95.56 104 TYR A N 1
ATOM 786 C CA . TYR A 1 104 ? -8.264 10.503 7.818 1.00 95.56 104 TYR A CA 1
ATOM 787 C C . TYR A 1 104 ? -7.224 10.708 6.730 1.00 95.56 104 TYR A C 1
ATOM 789 O O . TYR A 1 104 ? -7.371 10.166 5.633 1.00 95.56 104 TYR A O 1
ATOM 797 N N . LEU A 1 105 ? -6.192 11.497 7.024 1.00 95.31 105 LEU A N 1
ATOM 798 C CA . LEU A 1 105 ? -5.030 11.634 6.156 1.00 95.31 105 LEU A CA 1
ATOM 799 C C . LEU A 1 105 ? -4.048 10.507 6.464 1.00 95.31 105 LEU A C 1
ATOM 801 O O . LEU A 1 105 ? -3.391 10.552 7.493 1.00 95.31 105 LEU A O 1
ATOM 805 N N . ILE A 1 106 ? -3.952 9.495 5.613 1.00 94.50 106 ILE A N 1
ATOM 806 C CA . ILE A 1 106 ? -3.175 8.280 5.874 1.00 94.50 106 ILE A CA 1
ATOM 807 C C . ILE A 1 106 ? -1.900 8.265 5.048 1.00 94.50 106 ILE A C 1
ATOM 809 O O . ILE A 1 106 ? -1.930 8.559 3.851 1.00 94.50 106 ILE A O 1
ATOM 813 N N . LYS A 1 107 ? -0.789 7.869 5.674 1.00 92.25 107 LYS A N 1
ATOM 814 C CA . LYS A 1 107 ? 0.449 7.535 4.965 1.00 92.25 107 LYS A CA 1
ATOM 815 C C . LYS A 1 107 ? 0.467 6.056 4.585 1.00 92.25 107 LYS A C 1
ATOM 817 O O . LYS A 1 107 ? 0.655 5.731 3.413 1.00 92.25 107 LYS A O 1
ATOM 822 N N . LYS A 1 108 ? 0.272 5.157 5.556 1.00 91.81 108 LYS A N 1
ATOM 823 C CA . LYS A 1 108 ? 0.316 3.699 5.332 1.00 91.81 108 LYS A CA 1
ATOM 824 C C . LYS A 1 108 ? -0.468 2.845 6.328 1.00 91.81 108 LYS A C 1
ATOM 826 O O . LYS A 1 108 ? -0.631 1.653 6.069 1.00 91.81 108 LYS A O 1
ATOM 831 N N . ALA A 1 109 ? -0.903 3.391 7.459 1.00 95.25 109 ALA A N 1
ATOM 832 C CA . ALA A 1 109 ? -1.544 2.629 8.525 1.00 95.25 109 ALA A CA 1
ATOM 833 C C . ALA A 1 109 ? -2.600 3.443 9.284 1.00 95.25 109 ALA A C 1
ATOM 835 O O . ALA A 1 109 ? -2.567 4.671 9.309 1.00 95.25 109 ALA A O 1
ATOM 836 N N . LEU A 1 110 ? -3.494 2.732 9.966 1.00 97.19 110 LEU A N 1
ATOM 837 C CA . LEU A 1 110 ? -4.323 3.282 11.035 1.00 97.19 110 LEU A CA 1
ATOM 838 C C . LEU A 1 110 ? -3.712 2.926 12.389 1.00 97.19 110 LEU A C 1
ATOM 840 O O . LEU A 1 110 ? -3.141 1.849 12.562 1.00 97.19 110 LEU A O 1
ATOM 844 N N . ILE A 1 111 ? -3.850 3.818 13.364 1.00 97.94 111 ILE A N 1
ATOM 845 C CA . ILE A 1 111 ? -3.612 3.500 14.771 1.00 97.94 111 ILE A CA 1
ATOM 846 C C . ILE A 1 111 ? -4.980 3.208 15.370 1.00 97.94 111 ILE A C 1
ATOM 848 O O . ILE A 1 111 ? -5.831 4.092 15.439 1.00 97.94 111 ILE A O 1
ATOM 852 N N . VAL A 1 112 ? -5.202 1.956 15.750 1.00 98.50 112 VAL A N 1
ATOM 853 C CA . VAL A 1 112 ? -6.509 1.468 16.185 1.00 98.50 112 VAL A CA 1
ATOM 854 C C . VAL A 1 112 ? -6.416 1.062 17.633 1.00 98.50 112 VAL A C 1
ATOM 856 O O . VAL A 1 112 ? -5.553 0.274 18.015 1.00 98.50 112 VAL A O 1
ATOM 859 N N . THR A 1 113 ? -7.331 1.579 18.433 1.00 98.56 113 THR A N 1
ATOM 860 C CA . THR A 1 113 ? -7.451 1.206 19.825 1.00 98.56 113 THR A CA 1
ATOM 861 C C . THR A 1 113 ? -8.797 0.566 20.100 1.00 98.56 113 THR A C 1
ATOM 863 O O . THR A 1 113 ? -9.836 1.194 19.913 1.00 98.56 113 THR A O 1
ATOM 866 N N . LEU A 1 114 ? -8.758 -0.663 20.606 1.00 98.44 114 LEU A N 1
ATOM 867 C CA . LEU A 1 114 ? -9.920 -1.369 21.122 1.00 98.44 114 LEU A CA 1
ATOM 868 C C . LEU A 1 114 ? -10.054 -1.080 22.619 1.00 98.44 114 LEU A C 1
ATOM 870 O O . LEU A 1 114 ? -9.064 -1.147 23.351 1.00 98.44 114 LEU A O 1
ATOM 874 N N . SER A 1 115 ? -11.258 -0.749 23.079 1.00 98.12 115 SER A N 1
ATOM 875 C CA . SER A 1 115 ? -11.534 -0.475 24.494 1.00 98.12 115 SER A CA 1
ATOM 876 C C . SER A 1 115 ? -12.899 -0.997 24.918 1.00 98.12 115 SER A C 1
ATOM 878 O O . SER A 1 115 ? -13.807 -1.045 24.094 1.00 98.12 115 SER A O 1
ATOM 880 N N . LYS A 1 116 ? -13.056 -1.350 26.197 1.00 96.06 116 LYS A N 1
ATOM 881 C CA . LYS A 1 116 ? -14.330 -1.817 26.763 1.00 96.06 116 LYS A CA 1
ATOM 882 C C . LYS A 1 116 ? -14.555 -1.327 28.195 1.00 96.06 116 LYS A C 1
ATOM 884 O O . LYS A 1 116 ? -13.608 -0.887 28.845 1.00 96.06 116 LYS A O 1
ATOM 889 N N . ASN A 1 117 ? -15.795 -1.375 28.687 1.00 93.25 117 ASN A N 1
ATOM 890 C CA . ASN A 1 117 ? -16.164 -0.829 30.004 1.00 93.25 117 ASN A CA 1
ATOM 891 C C . ASN A 1 117 ? -16.088 -1.823 31.184 1.00 93.25 117 ASN A C 1
ATOM 893 O O . ASN A 1 117 ? -16.010 -1.372 32.327 1.00 93.25 117 ASN A O 1
ATOM 897 N N . GLY A 1 118 ? -16.069 -3.138 30.953 1.00 92.38 118 GLY A N 1
ATOM 898 C CA . GLY A 1 118 ? -15.913 -4.139 32.016 1.00 92.38 118 GLY A CA 1
ATOM 899 C C . GLY A 1 118 ? -14.500 -4.707 32.147 1.00 92.38 118 GLY A C 1
ATOM 900 O O . GLY A 1 118 ? -13.593 -4.397 31.372 1.00 92.38 118 GLY A O 1
ATOM 901 N N . LYS A 1 119 ? -14.300 -5.577 33.146 1.00 93.88 119 LYS A N 1
ATOM 902 C CA . LYS A 1 119 ? -13.002 -6.219 33.456 1.00 93.88 119 LYS A CA 1
ATOM 903 C C . LYS A 1 119 ? -12.874 -7.655 32.938 1.00 93.88 119 LYS A C 1
ATOM 905 O O . LYS A 1 119 ? -11.792 -8.230 33.044 1.00 93.88 119 LYS A O 1
ATOM 910 N N . GLY A 1 120 ? -13.950 -8.226 32.387 1.00 95.62 120 GLY A N 1
ATOM 911 C CA . GLY A 1 120 ? -13.930 -9.568 31.797 1.00 95.62 120 GLY A CA 1
ATOM 912 C C . GLY A 1 120 ? -12.883 -9.686 30.681 1.00 95.62 120 GLY A C 1
ATOM 913 O O . GLY A 1 120 ? -12.445 -8.667 30.150 1.00 95.62 120 GLY A O 1
ATOM 914 N N . PRO A 1 121 ? -12.405 -10.882 30.341 1.00 96.94 121 PRO A N 1
ATOM 915 C CA . PRO A 1 121 ? -11.516 -11.040 29.197 1.00 96.94 121 PRO A CA 1
ATOM 916 C C . PRO A 1 121 ? -12.262 -10.783 27.872 1.00 96.94 121 PRO A C 1
ATOM 918 O O . PRO A 1 121 ? -13.459 -11.017 27.785 1.00 96.94 121 PRO A O 1
ATOM 921 N N . LEU A 1 122 ? -11.558 -10.285 26.857 1.00 97.75 122 LEU A N 1
ATOM 922 C CA . LEU A 1 122 ? -12.001 -10.238 25.461 1.00 97.75 122 LEU A CA 1
ATOM 923 C C . LEU A 1 122 ? -10.792 -10.524 24.572 1.00 97.75 122 LEU A C 1
ATOM 925 O O . LEU A 1 122 ? -9.781 -9.819 24.648 1.00 97.75 122 LEU A O 1
ATOM 929 N N . ASN A 1 123 ? -10.914 -11.533 23.721 1.00 98.12 123 ASN A N 1
ATOM 930 C CA . ASN A 1 123 ? -9.940 -11.869 22.699 1.00 98.12 123 ASN A CA 1
ATOM 931 C C . ASN A 1 123 ? -10.499 -11.500 21.320 1.00 98.12 123 ASN A C 1
ATOM 933 O O . ASN A 1 123 ? -11.595 -11.918 20.968 1.00 98.12 123 ASN A O 1
ATOM 937 N N . VAL A 1 124 ? -9.746 -10.738 20.531 1.00 98.25 124 VAL A N 1
ATOM 938 C CA . VAL A 1 124 ? -10.072 -10.427 19.133 1.00 98.25 124 VAL A CA 1
ATOM 939 C C . VAL A 1 124 ? -8.888 -10.861 18.289 1.00 98.25 124 VAL A C 1
ATOM 941 O O . VAL A 1 124 ? -7.791 -10.322 18.441 1.00 98.25 124 VAL A O 1
ATOM 944 N N . THR A 1 125 ? -9.081 -11.839 17.410 1.00 98.12 125 THR A N 1
ATOM 945 C CA . THR A 1 125 ? -7.997 -12.437 16.619 1.00 98.12 125 THR A CA 1
ATOM 946 C C . THR A 1 125 ? -7.581 -11.544 15.458 1.00 98.12 125 THR A C 1
ATOM 948 O O . THR A 1 125 ? -6.390 -11.468 15.142 1.00 98.12 125 THR A O 1
ATOM 951 N N . ALA A 1 126 ? -8.532 -10.821 14.867 1.00 97.19 126 ALA A N 1
ATOM 952 C CA . ALA A 1 126 ? -8.278 -9.879 13.787 1.00 97.19 126 ALA A CA 1
ATOM 953 C C . ALA A 1 126 ? -9.300 -8.738 13.771 1.00 97.19 126 ALA A C 1
ATOM 955 O O . ALA A 1 126 ? -10.465 -8.912 14.119 1.00 97.19 126 ALA A O 1
ATOM 956 N N . ILE A 1 127 ? -8.853 -7.569 13.308 1.00 98.00 127 ILE A N 1
ATOM 957 C CA . ILE A 1 127 ? -9.734 -6.473 12.894 1.00 98.00 127 ILE A CA 1
ATOM 958 C C . ILE A 1 127 ? -9.341 -6.081 11.474 1.00 98.00 127 ILE A C 1
ATOM 960 O O . ILE A 1 127 ? -8.169 -5.797 11.212 1.00 98.00 127 ILE A O 1
ATOM 964 N N . THR A 1 128 ? -10.317 -6.048 10.575 1.00 98.00 128 THR A N 1
ATOM 965 C CA . THR A 1 128 ? -10.182 -5.501 9.225 1.00 98.00 128 THR A CA 1
ATOM 966 C C . THR A 1 128 ? -11.003 -4.223 9.135 1.00 98.00 128 THR A C 1
ATOM 968 O O . THR A 1 128 ? -12.177 -4.211 9.491 1.00 98.00 128 THR A O 1
ATOM 971 N N . ILE A 1 129 ? -10.385 -3.138 8.681 1.00 98.00 129 ILE A N 1
ATOM 972 C CA . ILE A 1 129 ? -11.054 -1.853 8.471 1.00 98.00 129 ILE A CA 1
ATOM 973 C C . ILE A 1 129 ? -11.013 -1.559 6.982 1.00 98.00 129 ILE A C 1
ATOM 975 O O . ILE A 1 129 ? -9.928 -1.395 6.422 1.00 98.00 129 ILE A O 1
ATOM 979 N N . ASP A 1 130 ? -12.188 -1.484 6.372 1.00 96.69 130 ASP A N 1
ATOM 980 C CA . ASP A 1 130 ? -12.358 -1.059 4.991 1.00 96.69 130 ASP A CA 1
ATOM 981 C C . ASP A 1 130 ? -12.779 0.406 4.958 1.00 96.69 130 ASP A C 1
ATOM 983 O O . ASP A 1 130 ? -13.580 0.893 5.768 1.00 96.69 130 ASP A O 1
ATOM 987 N N . THR A 1 131 ? -12.183 1.136 4.028 1.00 95.88 131 THR A N 1
ATOM 988 C CA . THR A 1 131 ? -12.377 2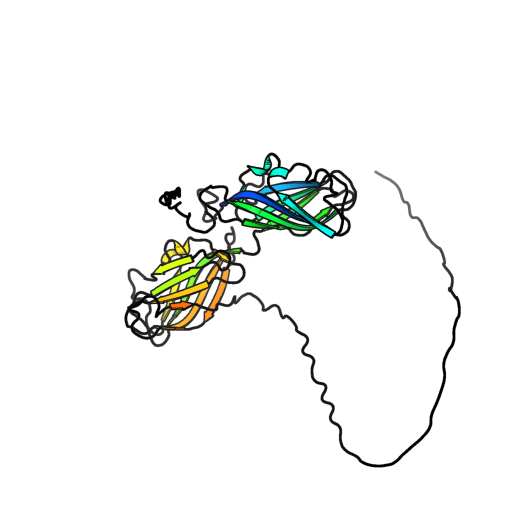.566 3.890 1.00 95.88 131 THR A CA 1
ATOM 989 C C . THR A 1 131 ? -12.590 2.933 2.433 1.00 95.88 131 THR A C 1
ATOM 991 O O . THR A 1 131 ? -12.031 2.329 1.523 1.00 95.88 131 THR A O 1
ATOM 994 N N . ILE A 1 132 ? -13.359 3.991 2.208 1.00 93.06 132 ILE A N 1
ATOM 995 C CA . ILE A 1 132 ? -13.557 4.586 0.887 1.00 93.06 132 ILE A CA 1
ATOM 996 C C . ILE A 1 132 ? -12.687 5.824 0.729 1.00 93.06 132 ILE A C 1
ATOM 998 O O . ILE A 1 132 ? -12.318 6.496 1.700 1.00 93.06 132 ILE A O 1
ATOM 1002 N N . ALA A 1 133 ? -12.367 6.179 -0.510 1.00 91.50 133 ALA A N 1
ATOM 1003 C CA . ALA A 1 133 ? -11.716 7.451 -0.775 1.00 91.50 133 ALA A CA 1
ATOM 1004 C C . ALA A 1 133 ? -12.612 8.621 -0.328 1.00 91.50 133 ALA A C 1
ATOM 1006 O O . ALA A 1 133 ? -13.803 8.675 -0.627 1.00 91.50 133 ALA A O 1
ATOM 1007 N N . ALA A 1 134 ? -12.024 9.609 0.350 1.00 86.75 134 ALA A N 1
ATOM 1008 C CA . ALA A 1 134 ? -12.776 10.760 0.862 1.00 86.75 134 ALA A CA 1
ATOM 1009 C C . ALA A 1 134 ? -13.232 11.749 -0.231 1.00 86.75 134 ALA A C 1
ATOM 1011 O O . ALA A 1 134 ? -13.953 12.715 0.042 1.00 86.75 134 ALA A O 1
ATOM 1012 N N . GLU A 1 135 ? -12.752 11.568 -1.461 1.00 81.19 135 GLU A N 1
ATOM 1013 C CA . GLU A 1 135 ? -13.088 12.397 -2.609 1.00 81.19 135 GLU A CA 1
ATOM 1014 C C . GLU A 1 135 ? -14.022 11.656 -3.563 1.00 81.19 135 GLU A C 1
ATOM 1016 O O . GLU A 1 135 ? -13.677 10.591 -4.057 1.00 81.19 135 GLU A O 1
ATOM 1021 N N . LYS A 1 136 ? -15.139 12.286 -3.947 1.00 69.38 136 LYS A N 1
ATOM 1022 C CA . LYS A 1 136 ? -16.179 11.691 -4.815 1.00 69.38 136 LYS A CA 1
ATOM 1023 C C . LYS A 1 136 ? -15.684 11.159 -6.172 1.00 69.38 136 LYS A C 1
ATOM 1025 O O . LYS A 1 136 ? -16.380 10.373 -6.805 1.00 69.38 136 LYS A O 1
ATOM 1030 N N . LYS A 1 137 ? -14.533 11.638 -6.660 1.00 67.19 137 LYS A N 1
ATOM 1031 C CA . LYS A 1 137 ? -13.951 11.248 -7.960 1.00 67.19 137 LYS A CA 1
ATOM 1032 C C . LYS A 1 137 ? -13.011 10.043 -7.865 1.00 67.19 137 LYS A C 1
ATOM 1034 O O . LYS A 1 137 ? -12.717 9.443 -8.892 1.00 67.19 137 LYS A O 1
ATOM 1039 N N . SER A 1 138 ? -12.541 9.713 -6.665 1.00 70.12 138 SER A N 1
ATOM 1040 C CA . SER A 1 138 ? -11.753 8.515 -6.397 1.00 70.12 138 SER A CA 1
ATOM 1041 C C . SER A 1 138 ? -12.697 7.464 -5.834 1.00 70.12 138 SER A C 1
ATOM 1043 O O . SER A 1 138 ? -13.478 7.760 -4.937 1.00 70.12 138 SER A O 1
ATOM 1045 N N . LYS A 1 139 ? -12.655 6.249 -6.372 1.00 71.62 139 LYS A N 1
ATOM 1046 C CA . LYS A 1 139 ? -13.485 5.135 -5.886 1.00 71.62 139 LYS A CA 1
ATOM 1047 C C . LYS A 1 139 ? -12.667 4.014 -5.265 1.00 71.62 139 LYS A C 1
ATOM 1049 O O . LYS A 1 139 ? -13.243 3.027 -4.841 1.00 71.62 139 LYS A O 1
ATOM 1054 N N . GLU A 1 140 ? -11.348 4.160 -5.244 1.00 84.62 140 GLU A N 1
ATOM 1055 C CA . GLU A 1 140 ? -10.459 3.117 -4.762 1.00 84.62 140 GLU A CA 1
ATOM 1056 C C . GLU A 1 140 ? -10.596 2.972 -3.238 1.00 84.62 140 GLU A C 1
ATOM 1058 O O . GLU A 1 140 ? -10.299 3.941 -2.527 1.00 84.62 140 GLU A O 1
ATOM 1063 N N . PRO A 1 141 ? -11.053 1.811 -2.736 1.00 89.75 141 PRO A N 1
ATOM 1064 C CA . PRO A 1 141 ? -11.083 1.555 -1.312 1.00 89.75 141 PRO A CA 1
ATOM 1065 C C . PRO A 1 141 ? -9.682 1.224 -0.794 1.00 89.75 141 PRO A C 1
ATOM 1067 O O . PRO A 1 141 ? -8.780 0.824 -1.542 1.00 89.75 141 PRO A O 1
ATOM 1070 N N . GLU A 1 142 ? -9.503 1.377 0.510 1.00 94.25 142 GLU A N 1
ATOM 1071 C CA . GLU A 1 142 ? -8.302 0.946 1.210 1.00 94.25 142 GLU A CA 1
ATOM 1072 C C . GLU A 1 142 ? -8.680 0.010 2.349 1.00 94.25 142 GLU A C 1
ATOM 1074 O O . GLU A 1 142 ? -9.713 0.174 2.995 1.00 94.25 142 GLU A O 1
ATOM 1079 N N . ARG A 1 143 ? -7.831 -0.989 2.581 1.00 95.50 143 ARG A N 1
ATOM 1080 C CA . ARG A 1 143 ? -8.034 -1.989 3.624 1.00 95.50 143 ARG A CA 1
ATOM 1081 C C . ARG A 1 143 ? -6.877 -1.960 4.600 1.00 95.50 143 ARG A C 1
ATOM 1083 O O . ARG A 1 143 ? -5.715 -1.986 4.193 1.00 95.50 143 ARG A O 1
ATOM 1090 N N . PHE A 1 144 ? -7.199 -1.959 5.885 1.00 97.25 144 PHE A N 1
ATOM 1091 C CA . PHE A 1 144 ? -6.242 -2.003 6.982 1.00 97.25 144 PHE A CA 1
ATOM 1092 C C . PHE A 1 144 ? -6.465 -3.258 7.808 1.00 97.25 144 PHE A C 1
ATOM 1094 O O . PHE A 1 144 ? -7.603 -3.597 8.128 1.00 97.25 144 PHE A O 1
ATOM 1101 N N . LYS A 1 145 ? -5.380 -3.940 8.174 1.00 96.62 145 LYS A N 1
ATOM 1102 C CA . LYS A 1 145 ? -5.444 -5.171 8.967 1.00 96.62 145 LYS A CA 1
ATOM 1103 C C . LYS A 1 145 ? -4.698 -4.999 10.274 1.00 96.62 145 LYS A C 1
ATOM 1105 O O . LYS A 1 145 ? -3.507 -4.696 10.285 1.00 96.62 145 LYS A O 1
ATOM 1110 N N . CYS A 1 146 ? -5.398 -5.200 11.377 1.00 97.12 146 CYS A N 1
ATOM 1111 C CA . CYS A 1 146 ? -4.827 -5.169 12.711 1.00 97.12 146 CYS A CA 1
ATOM 1112 C C . CYS A 1 146 ? -4.366 -6.560 13.147 1.00 97.12 146 CYS A C 1
ATOM 1114 O O . CYS A 1 146 ? -4.936 -7.575 12.751 1.00 97.12 146 CYS A O 1
ATOM 1116 N N . LYS A 1 147 ? -3.356 -6.593 14.021 1.00 94.94 147 LYS A N 1
ATOM 1117 C CA . LYS A 1 147 ? -3.024 -7.793 14.800 1.00 94.94 147 LYS A CA 1
ATOM 1118 C C . LYS A 1 147 ? -4.066 -8.023 15.900 1.00 94.94 147 LYS A C 1
ATOM 1120 O O . LYS A 1 147 ? -4.869 -7.137 16.181 1.00 94.94 147 LYS A O 1
ATOM 1125 N N . ALA A 1 148 ? -3.987 -9.184 16.544 1.00 97.56 148 ALA A N 1
ATOM 1126 C CA . ALA A 1 148 ? -4.862 -9.551 17.647 1.00 97.56 148 ALA A CA 1
ATOM 1127 C C . ALA A 1 148 ? -4.824 -8.554 18.827 1.00 97.56 148 ALA A C 1
ATOM 1129 O O . ALA A 1 148 ? -3.789 -7.937 19.125 1.00 97.56 148 ALA A O 1
ATOM 1130 N N . PHE A 1 149 ? -5.957 -8.450 19.519 1.00 98.31 149 PHE A N 1
ATOM 1131 C CA . PHE A 1 149 ? -6.151 -7.690 20.751 1.00 98.31 149 PHE A CA 1
ATOM 1132 C C . PHE A 1 149 ? -6.566 -8.633 21.881 1.00 98.31 149 PHE A C 1
ATOM 1134 O O . PHE A 1 149 ? -7.365 -9.545 21.685 1.00 98.31 149 PHE A O 1
ATOM 1141 N N . TYR A 1 150 ? -6.045 -8.371 23.075 1.00 97.38 150 TYR A N 1
ATOM 1142 C CA . TYR A 1 150 ? -6.321 -9.116 24.294 1.00 97.38 150 TYR A CA 1
ATOM 1143 C C . TYR A 1 150 ? -6.593 -8.121 25.422 1.00 97.38 150 TYR A C 1
ATOM 1145 O O . TYR A 1 150 ? -5.679 -7.474 25.941 1.00 97.38 150 TYR A O 1
ATOM 1153 N N . LEU A 1 151 ? -7.863 -7.994 25.795 1.00 97.75 151 LEU A N 1
ATOM 1154 C CA . LEU A 1 151 ? -8.316 -7.157 26.903 1.00 97.75 151 LEU A CA 1
ATOM 1155 C C . LEU A 1 151 ? -8.721 -8.046 28.084 1.00 97.75 151 LEU A C 1
ATOM 1157 O O . LEU A 1 151 ? -9.193 -9.161 27.892 1.00 97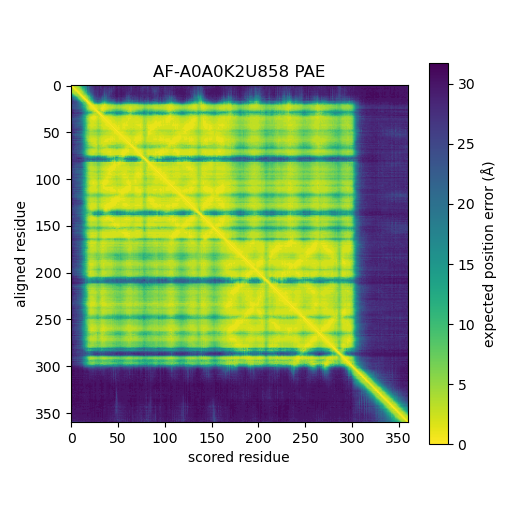.75 151 LEU A O 1
ATOM 1161 N N . GLY A 1 152 ? -8.558 -7.560 29.312 1.00 94.38 152 GLY A N 1
ATOM 1162 C CA . GLY A 1 152 ? -8.946 -8.275 30.528 1.00 94.38 152 GLY A CA 1
ATOM 1163 C C . GLY A 1 152 ? -8.276 -7.738 31.791 1.00 94.38 152 GLY A C 1
ATOM 1164 O O . GLY A 1 152 ? -7.212 -7.118 31.743 1.00 94.38 152 GLY A O 1
ATOM 1165 N N . GLY A 1 153 ? -8.903 -7.971 32.945 1.00 93.00 153 GLY A N 1
ATOM 1166 C CA . GLY A 1 153 ? -8.391 -7.519 34.238 1.00 93.00 153 GLY A CA 1
ATOM 1167 C C . GLY A 1 153 ? -8.306 -5.993 34.311 1.00 93.00 153 GLY A C 1
ATOM 1168 O O . GLY A 1 153 ? -9.323 -5.304 34.251 1.00 93.00 153 GLY A O 1
ATOM 1169 N N . THR A 1 154 ? -7.092 -5.458 34.460 1.00 92.88 154 THR A N 1
ATOM 1170 C CA . THR A 1 154 ? -6.825 -4.009 34.432 1.00 92.88 154 THR A CA 1
ATOM 1171 C C . THR A 1 154 ? -6.597 -3.466 33.019 1.00 92.88 154 THR A C 1
ATOM 1173 O O . THR A 1 154 ? -6.674 -2.256 32.814 1.00 92.88 154 THR A O 1
ATOM 1176 N N . ASN A 1 155 ? -6.345 -4.335 32.034 1.00 93.44 155 ASN A N 1
ATOM 1177 C CA . ASN A 1 155 ? -6.099 -3.946 30.652 1.00 93.44 155 ASN A CA 1
ATOM 1178 C C . ASN A 1 155 ? -7.414 -3.882 29.864 1.00 93.44 155 ASN A C 1
ATOM 1180 O O . ASN A 1 155 ? -7.809 -4.832 29.193 1.00 93.44 155 ASN A O 1
ATOM 1184 N N . ILE A 1 156 ? -8.108 -2.751 29.966 1.00 96.56 156 ILE A N 1
ATOM 1185 C CA . ILE A 1 156 ? -9.396 -2.517 29.292 1.00 96.56 156 ILE A CA 1
ATOM 1186 C C . ILE A 1 156 ? -9.267 -1.733 27.976 1.00 96.56 156 ILE A C 1
ATOM 1188 O O . ILE A 1 156 ? -10.280 -1.420 27.352 1.00 96.56 156 ILE A O 1
ATOM 1192 N N . LYS A 1 157 ? -8.038 -1.391 27.559 1.00 97.75 157 LYS A N 1
ATOM 1193 C CA . LYS A 1 157 ? -7.737 -0.635 26.335 1.00 97.75 157 LYS A CA 1
ATOM 1194 C C . LYS A 1 157 ? -6.403 -1.101 25.745 1.00 97.75 157 LYS A C 1
ATOM 1196 O O . LYS A 1 157 ? -5.389 -1.044 26.428 1.00 97.75 157 LYS A O 1
ATOM 1201 N N . GLN A 1 158 ? -6.378 -1.471 24.466 1.00 98.12 158 GLN A N 1
ATOM 1202 C CA . GLN A 1 158 ? -5.150 -1.854 23.765 1.00 98.12 158 GLN A CA 1
ATOM 1203 C C . GLN A 1 158 ? -5.087 -1.216 22.381 1.00 98.12 158 GLN A C 1
ATOM 1205 O O . GLN A 1 158 ? -6.040 -1.289 21.608 1.00 98.12 158 GLN A O 1
ATOM 1210 N N . THR A 1 159 ? -3.934 -0.636 22.060 1.00 98.00 159 THR A N 1
ATOM 1211 C CA . THR A 1 159 ? -3.660 0.019 20.778 1.00 98.00 159 THR A CA 1
ATOM 1212 C C . THR A 1 159 ? -2.779 -0.858 19.894 1.00 98.00 159 THR A C 1
ATOM 1214 O O . THR A 1 159 ? -1.806 -1.447 20.363 1.00 98.00 159 THR A O 1
ATOM 1217 N N . GLN A 1 160 ? -3.093 -0.905 18.603 1.00 97.69 160 GLN A N 1
ATOM 1218 C CA . GLN A 1 160 ? -2.308 -1.559 17.564 1.00 97.69 160 GLN A CA 1
ATOM 1219 C C . GLN A 1 160 ? -2.109 -0.619 16.374 1.00 97.69 160 GLN A C 1
ATOM 1221 O O . GLN A 1 160 ? -2.923 0.261 16.099 1.00 97.69 160 GLN A O 1
ATOM 1226 N N . ILE A 1 161 ? -1.019 -0.836 15.639 1.00 96.62 161 ILE A N 1
ATOM 1227 C CA . ILE A 1 161 ? -0.828 -0.248 14.312 1.00 96.62 161 ILE A CA 1
ATOM 1228 C C . ILE A 1 161 ? -1.367 -1.249 13.293 1.00 96.62 161 ILE A C 1
ATOM 1230 O O . ILE A 1 161 ? -0.908 -2.391 13.242 1.00 96.62 161 ILE A O 1
ATOM 1234 N N . CYS A 1 162 ? -2.313 -0.803 12.479 1.00 97.12 162 CYS A N 1
ATOM 1235 C CA . CYS A 1 162 ? -2.992 -1.595 11.467 1.00 97.12 162 CYS A CA 1
ATOM 1236 C C . CYS A 1 162 ? -2.536 -1.114 10.087 1.00 97.12 162 CYS A C 1
ATOM 1238 O O . CYS A 1 162 ? -3.068 -0.120 9.584 1.00 97.12 162 CYS A O 1
ATOM 1240 N N . PRO A 1 163 ? -1.495 -1.729 9.500 1.00 95.06 163 PRO A N 1
ATOM 1241 C CA . PRO A 1 163 ? -1.016 -1.347 8.181 1.00 95.06 163 PRO A CA 1
ATOM 1242 C C . PRO A 1 163 ? -2.073 -1.589 7.107 1.00 95.06 163 PRO A C 1
ATOM 1244 O O . PRO A 1 163 ? -2.972 -2.420 7.263 1.00 95.06 163 PRO A O 1
ATOM 1247 N N . THR A 1 164 ? -1.921 -0.870 5.998 1.00 93.25 164 THR A N 1
ATOM 1248 C CA . THR A 1 164 ? -2.577 -1.228 4.742 1.00 93.25 164 THR A CA 1
ATOM 1249 C C . THR A 1 164 ? -2.218 -2.661 4.356 1.00 93.25 164 THR A C 1
ATOM 1251 O O . THR A 1 164 ? -1.094 -3.114 4.571 1.00 93.25 164 THR A O 1
ATOM 1254 N N . GLY A 1 165 ? -3.200 -3.412 3.867 1.00 87.50 165 GLY A N 1
ATOM 1255 C CA . GLY A 1 165 ? -3.023 -4.819 3.538 1.00 87.50 165 GLY A CA 1
ATOM 1256 C C . GLY A 1 165 ? -4.220 -5.365 2.766 1.00 87.50 165 GLY A C 1
ATOM 1257 O O . GLY A 1 165 ? -5.352 -4.966 3.029 1.00 87.50 165 GLY A O 1
ATOM 1258 N N . PRO A 1 166 ? -4.020 -6.311 1.837 1.00 87.56 166 PRO A N 1
ATOM 1259 C CA . PRO A 1 166 ? -2.865 -7.213 1.738 1.00 87.56 166 PRO A CA 1
ATOM 1260 C C . PRO A 1 166 ? -1.653 -6.701 0.932 1.00 87.56 166 PRO A C 1
ATOM 1262 O O . PRO A 1 166 ? -0.693 -7.448 0.788 1.00 87.56 166 PRO A O 1
ATOM 1265 N N . TYR A 1 167 ? -1.676 -5.464 0.435 1.00 91.38 167 TYR A N 1
ATOM 1266 C CA . TYR A 1 167 ? -0.615 -4.878 -0.393 1.00 91.38 167 TYR A CA 1
ATOM 1267 C C . TYR A 1 167 ? 0.283 -3.894 0.363 1.00 91.38 167 TYR A C 1
ATOM 1269 O O . TYR A 1 167 ? -0.128 -3.277 1.344 1.00 91.38 167 TYR A O 1
ATOM 1277 N N . GLU A 1 168 ? 1.477 -3.659 -0.184 1.00 91.62 168 GLU A N 1
ATOM 1278 C CA . GLU A 1 168 ? 2.331 -2.518 0.151 1.00 91.62 168 GLU A CA 1
ATOM 1279 C C . GLU A 1 168 ? 2.288 -1.442 -0.945 1.00 91.62 168 GLU A C 1
ATOM 1281 O O . GLU A 1 168 ? 2.105 -1.728 -2.133 1.00 91.62 168 GLU A O 1
ATOM 1286 N N . PHE A 1 169 ? 2.502 -0.183 -0.556 1.00 93.69 169 PHE A N 1
ATOM 1287 C CA . PHE A 1 169 ? 2.651 0.922 -1.501 1.00 93.69 169 PHE A CA 1
ATOM 1288 C C . PHE A 1 169 ? 4.106 1.081 -1.925 1.00 93.69 169 PHE A C 1
ATOM 1290 O O . PHE A 1 169 ? 4.943 1.579 -1.161 1.00 93.69 169 PHE A O 1
ATOM 1297 N N . LEU A 1 170 ? 4.394 0.704 -3.169 1.00 94.62 170 LEU A N 1
ATOM 1298 C CA . LEU A 1 170 ? 5.739 0.752 -3.726 1.00 94.62 170 LEU A CA 1
ATOM 1299 C C . LEU A 1 170 ? 5.867 1.811 -4.818 1.00 94.62 170 LEU A C 1
ATOM 1301 O O . LEU A 1 170 ? 4.978 2.009 -5.646 1.00 94.62 170 LEU A O 1
ATOM 1305 N N . LYS A 1 171 ? 7.022 2.471 -4.853 1.00 94.50 171 LYS A N 1
ATOM 1306 C CA . LYS A 1 171 ? 7.418 3.421 -5.894 1.00 94.50 171 LYS A CA 1
ATOM 1307 C C . LYS A 1 171 ? 8.563 2.846 -6.711 1.00 94.50 171 LYS A C 1
ATOM 1309 O O . LYS A 1 171 ? 9.498 2.271 -6.161 1.00 94.50 171 LYS A O 1
ATOM 1314 N N . PHE A 1 172 ? 8.544 3.061 -8.020 1.00 95.94 172 PHE A N 1
ATOM 1315 C CA . PHE A 1 172 ? 9.674 2.702 -8.871 1.00 95.94 172 PHE A CA 1
ATOM 1316 C C . PHE A 1 172 ? 10.927 3.523 -8.512 1.00 95.94 172 PHE A C 1
ATOM 1318 O O . PHE A 1 172 ? 10.866 4.752 -8.425 1.00 95.94 172 PHE A O 1
ATOM 1325 N N . LYS A 1 173 ? 12.076 2.858 -8.339 1.00 96.38 173 LYS A N 1
ATOM 1326 C CA . LYS A 1 173 ? 13.377 3.500 -8.082 1.00 96.38 173 LYS A CA 1
ATOM 1327 C C . LYS A 1 173 ? 14.240 3.498 -9.338 1.00 96.38 173 LYS A C 1
ATOM 1329 O O . LYS A 1 173 ? 14.677 4.564 -9.785 1.00 96.38 173 LYS A O 1
ATOM 1334 N N . ASN A 1 174 ? 14.498 2.317 -9.890 1.00 96.75 174 ASN A N 1
ATOM 1335 C CA . ASN A 1 174 ? 15.257 2.143 -11.120 1.00 96.75 174 ASN A CA 1
ATOM 1336 C C . ASN A 1 174 ? 14.968 0.787 -11.786 1.00 96.75 174 ASN A C 1
ATOM 1338 O O . ASN A 1 174 ? 14.394 -0.108 -11.167 1.00 96.75 174 ASN A O 1
ATOM 1342 N N . ALA A 1 175 ? 15.386 0.668 -13.042 1.00 96.94 175 ALA A N 1
ATOM 1343 C CA . ALA A 1 175 ? 15.503 -0.583 -13.773 1.00 96.94 175 ALA A CA 1
ATOM 1344 C C . ALA A 1 175 ? 16.931 -0.705 -14.306 1.00 96.94 175 ALA A C 1
ATOM 1346 O O . ALA A 1 175 ? 17.433 0.255 -14.891 1.00 96.94 175 ALA A O 1
ATOM 1347 N N . THR A 1 176 ? 17.554 -1.863 -14.128 1.00 96.56 176 THR A N 1
ATOM 1348 C CA . THR A 1 176 ? 18.826 -2.221 -14.757 1.00 96.56 176 THR A CA 1
ATOM 1349 C C . THR A 1 176 ? 18.549 -3.272 -15.820 1.00 96.56 176 THR A C 1
ATOM 1351 O O . THR A 1 176 ? 17.964 -4.313 -15.529 1.00 96.56 176 THR A O 1
ATOM 1354 N N . ILE A 1 177 ? 18.930 -2.987 -17.060 1.00 96.06 177 ILE A N 1
ATOM 1355 C CA . ILE A 1 177 ? 18.643 -3.825 -18.222 1.00 96.06 177 ILE A CA 1
ATOM 1356 C C . ILE A 1 177 ? 19.967 -4.170 -18.886 1.00 96.06 177 ILE A C 1
ATOM 1358 O O . ILE A 1 177 ? 20.701 -3.274 -19.293 1.00 96.06 177 ILE A O 1
ATOM 1362 N N . LYS A 1 178 ? 20.278 -5.462 -18.981 1.00 96.81 178 LYS A N 1
ATOM 1363 C CA . LYS A 1 178 ? 21.452 -5.962 -19.696 1.00 96.81 178 LYS A CA 1
ATOM 1364 C C . LYS A 1 178 ? 21.029 -6.382 -21.097 1.00 96.81 178 LYS A C 1
ATOM 1366 O O . LYS A 1 178 ? 20.332 -7.382 -21.249 1.00 96.81 178 LYS A O 1
ATOM 1371 N N . ILE A 1 179 ? 21.428 -5.610 -22.094 1.00 96.38 179 ILE A N 1
ATOM 1372 C CA . ILE A 1 179 ? 21.137 -5.871 -23.502 1.00 96.38 179 ILE A CA 1
ATOM 1373 C C . ILE A 1 179 ? 22.111 -6.940 -23.996 1.00 96.38 179 ILE A C 1
ATOM 1375 O O . ILE A 1 179 ? 23.291 -6.927 -23.645 1.00 96.38 179 ILE A O 1
ATOM 1379 N N . GLY A 1 180 ? 21.584 -7.891 -24.756 1.00 96.12 180 GLY A N 1
ATOM 1380 C CA . GLY A 1 180 ? 22.326 -8.981 -25.367 1.00 96.12 180 GLY A CA 1
ATOM 1381 C C . GLY A 1 180 ? 22.915 -8.584 -26.730 1.00 96.12 180 GLY A C 1
ATOM 1382 O O . GLY A 1 180 ? 23.175 -7.401 -26.969 1.00 96.12 180 GLY A O 1
ATOM 1383 N N . PRO A 1 181 ? 23.125 -9.552 -27.641 1.00 95.88 181 PRO A N 1
ATOM 1384 C CA . PRO A 1 181 ? 23.777 -9.321 -28.933 1.00 95.88 181 PRO A CA 1
ATOM 1385 C C . PRO A 1 181 ? 22.965 -8.470 -29.922 1.00 95.88 181 PRO A C 1
ATOM 1387 O O . PRO A 1 181 ? 23.542 -7.970 -30.882 1.00 95.88 181 PRO A O 1
ATOM 1390 N N . ASP A 1 182 ? 21.668 -8.274 -29.678 1.00 93.56 182 ASP A N 1
ATOM 1391 C CA . ASP A 1 182 ? 20.777 -7.514 -30.557 1.00 93.56 182 ASP A CA 1
ATOM 1392 C C . ASP A 1 182 ? 20.264 -6.276 -29.803 1.00 93.56 182 ASP A C 1
ATOM 1394 O O . ASP A 1 182 ? 19.510 -6.397 -28.832 1.00 93.56 182 ASP A O 1
ATOM 1398 N N . GLY A 1 183 ? 20.733 -5.098 -30.219 1.00 91.62 183 GLY A N 1
ATOM 1399 C CA . GLY A 1 183 ? 20.244 -3.792 -29.767 1.00 91.62 183 GLY A CA 1
ATOM 1400 C C . GLY A 1 183 ? 19.260 -3.180 -30.767 1.00 91.62 183 GLY A C 1
ATOM 1401 O O . GLY A 1 183 ? 19.100 -3.709 -31.860 1.00 91.62 183 GLY A O 1
ATOM 1402 N N . THR A 1 184 ? 18.623 -2.062 -30.415 1.00 91.75 184 THR A N 1
ATOM 1403 C CA . THR A 1 184 ? 17.564 -1.456 -31.242 1.00 91.75 184 THR A CA 1
ATOM 1404 C C . THR A 1 184 ? 17.632 0.068 -31.248 1.00 91.75 184 THR A C 1
ATOM 1406 O O . THR A 1 184 ? 17.758 0.660 -30.184 1.00 91.75 184 THR A O 1
ATOM 1409 N N . ASP A 1 185 ? 17.399 0.701 -32.400 1.00 89.62 185 ASP A N 1
ATOM 1410 C CA . ASP A 1 185 ? 17.207 2.163 -32.476 1.00 89.62 185 ASP A CA 1
ATOM 1411 C C . ASP A 1 185 ? 15.717 2.547 -32.311 1.00 89.62 185 ASP A C 1
ATOM 1413 O O . ASP A 1 185 ? 15.333 3.718 -32.189 1.00 89.62 185 ASP A O 1
ATOM 1417 N N . ASP A 1 186 ? 14.835 1.542 -32.299 1.00 88.81 186 ASP A N 1
ATOM 1418 C CA . ASP A 1 186 ? 13.402 1.722 -32.098 1.00 88.81 186 ASP A CA 1
ATOM 1419 C C . ASP A 1 186 ? 13.017 2.245 -30.700 1.00 88.81 186 ASP A C 1
ATOM 1421 O O . ASP A 1 186 ? 13.710 2.106 -29.692 1.00 88.81 186 ASP A O 1
ATOM 1425 N N . SER A 1 187 ? 11.812 2.813 -30.595 1.00 89.00 187 SER A N 1
ATOM 1426 C CA . SER A 1 187 ? 11.300 3.310 -29.317 1.00 89.00 187 SER A CA 1
ATOM 1427 C C . SER A 1 187 ? 10.834 2.173 -28.417 1.00 89.00 187 SER A C 1
ATOM 1429 O O . SER A 1 187 ? 9.776 1.578 -28.638 1.00 89.00 187 SER A O 1
ATOM 1431 N N . VAL A 1 188 ? 11.558 1.970 -27.322 1.00 92.38 188 VAL A N 1
ATOM 1432 C CA . VAL A 1 188 ? 11.183 1.029 -26.268 1.00 92.38 188 VAL A CA 1
ATOM 1433 C C . VAL A 1 188 ? 10.410 1.738 -25.154 1.00 92.38 188 VAL A C 1
ATOM 1435 O O . VAL A 1 188 ? 10.724 2.855 -24.738 1.00 92.38 188 VAL A O 1
ATOM 1438 N N . LYS A 1 189 ? 9.362 1.089 -24.655 1.00 93.81 189 LYS A N 1
ATOM 1439 C CA . LYS A 1 189 ? 8.539 1.544 -23.536 1.00 93.81 189 LYS A CA 1
ATOM 1440 C C . LYS A 1 189 ? 8.558 0.523 -22.414 1.00 93.81 189 LYS A C 1
ATOM 1442 O O . LYS A 1 189 ? 8.526 -0.679 -22.666 1.00 93.81 189 LYS A O 1
ATOM 1447 N N . LEU A 1 190 ? 8.517 1.023 -21.186 1.00 95.44 190 LEU A N 1
ATOM 1448 C CA . LEU A 1 190 ? 8.341 0.237 -19.974 1.00 95.44 190 LEU A CA 1
ATOM 1449 C C . LEU A 1 190 ? 6.965 0.539 -19.381 1.00 95.44 190 LEU A C 1
ATOM 1451 O O . LEU A 1 190 ? 6.637 1.700 -19.122 1.00 95.44 190 LEU A O 1
ATOM 1455 N N . LYS A 1 191 ? 6.173 -0.508 -19.154 1.00 95.75 191 LYS A N 1
ATOM 1456 C CA . LYS A 1 191 ? 4.894 -0.451 -18.448 1.00 95.75 191 LYS A CA 1
ATOM 1457 C C . LYS A 1 191 ? 5.012 -1.155 -17.103 1.00 95.75 191 LYS A C 1
ATOM 1459 O O . LYS A 1 191 ? 5.474 -2.291 -17.037 1.00 95.75 191 LYS A O 1
ATOM 1464 N N . ILE A 1 192 ? 4.566 -0.476 -16.054 1.00 96.19 192 ILE A N 1
ATOM 1465 C CA . ILE A 1 192 ? 4.522 -0.955 -14.671 1.00 96.19 192 ILE A CA 1
ATOM 1466 C C . ILE A 1 192 ? 3.062 -0.949 -14.241 1.00 96.19 192 ILE A C 1
ATOM 1468 O O . ILE A 1 192 ? 2.392 0.071 -14.417 1.00 96.19 192 ILE A O 1
ATOM 1472 N N . CYS A 1 193 ? 2.576 -2.047 -13.673 1.00 95.12 193 CYS A N 1
ATOM 1473 C CA . CYS A 1 193 ? 1.254 -2.104 -13.067 1.00 95.12 193 CYS A CA 1
ATOM 1474 C C . CYS A 1 193 ? 1.285 -2.673 -11.652 1.00 95.12 193 CYS A C 1
ATOM 1476 O O . CYS A 1 193 ? 2.100 -3.544 -11.332 1.00 95.12 193 CYS A O 1
ATOM 1478 N N . SER A 1 194 ? 0.344 -2.194 -10.842 1.00 94.44 194 SER A N 1
ATOM 1479 C CA . SER A 1 194 ? -0.096 -2.859 -9.621 1.00 94.44 194 SER A CA 1
ATOM 1480 C C . SER A 1 194 ? -0.654 -4.245 -9.948 1.00 94.44 194 SER A C 1
ATOM 1482 O O . SER A 1 194 ? -1.376 -4.390 -10.933 1.00 94.44 194 SER A O 1
ATOM 1484 N N . ASP A 1 195 ? -0.384 -5.234 -9.101 1.00 92.69 195 ASP A N 1
ATOM 1485 C CA . ASP A 1 195 ? -1.057 -6.542 -9.134 1.00 92.69 195 ASP A CA 1
ATOM 1486 C C . ASP A 1 195 ? -2.321 -6.570 -8.250 1.00 92.69 195 ASP A C 1
ATOM 1488 O O . ASP A 1 195 ? -3.025 -7.576 -8.216 1.00 92.69 195 ASP A O 1
ATOM 1492 N N . ALA A 1 196 ? -2.613 -5.477 -7.532 1.00 91.69 196 ALA A N 1
ATOM 1493 C CA . ALA A 1 196 ? -3.762 -5.380 -6.633 1.00 91.69 196 ALA A CA 1
ATOM 1494 C C . ALA A 1 196 ? -4.979 -4.630 -7.206 1.00 91.69 196 ALA A C 1
ATOM 1496 O O . ALA A 1 196 ? -6.087 -4.866 -6.736 1.00 91.69 196 ALA A O 1
ATOM 1497 N N . ASN A 1 197 ? -4.795 -3.694 -8.149 1.00 87.25 197 ASN A N 1
ATOM 1498 C CA . ASN A 1 197 ? -5.874 -2.790 -8.582 1.00 87.25 197 ASN A CA 1
ATOM 1499 C C . ASN A 1 197 ? -5.755 -2.250 -10.020 1.00 87.25 197 ASN A C 1
ATOM 1501 O O . ASN A 1 197 ? -6.228 -1.151 -10.306 1.00 87.25 197 ASN A O 1
ATOM 1505 N N . ASP A 1 198 ? -5.063 -2.969 -10.909 1.00 85.06 198 ASP A N 1
ATOM 1506 C CA . ASP A 1 198 ? -4.905 -2.645 -12.341 1.00 85.06 198 ASP A CA 1
ATOM 1507 C C . ASP A 1 198 ? -4.335 -1.249 -12.671 1.00 85.06 198 ASP A C 1
ATOM 1509 O O . ASP A 1 198 ? -4.273 -0.841 -13.836 1.00 85.06 198 ASP A O 1
ATOM 1513 N N . VAL A 1 199 ? -3.861 -0.497 -11.669 1.00 90.25 199 VAL A N 1
ATOM 1514 C CA . VAL A 1 199 ? -3.206 0.794 -11.879 1.00 90.25 199 VAL A CA 1
ATOM 1515 C C . VAL A 1 199 ? -1.920 0.560 -12.650 1.00 90.25 199 VAL A C 1
ATOM 1517 O O . VAL A 1 199 ? -0.944 0.036 -12.120 1.00 90.25 199 VAL A O 1
ATOM 1520 N N . CYS A 1 200 ? -1.914 1.008 -13.900 1.00 93.38 200 CYS A N 1
ATOM 1521 C CA . CYS A 1 200 ? -0.780 0.909 -14.801 1.00 93.38 200 CYS A CA 1
ATOM 1522 C C . CYS A 1 200 ? -0.209 2.282 -15.155 1.00 93.38 200 CYS A C 1
ATOM 1524 O O . CYS A 1 200 ? -0.896 3.306 -15.155 1.00 93.38 200 CYS A O 1
ATOM 1526 N N . CYS A 1 201 ? 1.060 2.291 -15.541 1.00 95.00 201 CYS A N 1
ATOM 1527 C CA . CYS A 1 201 ? 1.691 3.421 -16.195 1.00 95.00 201 CYS A CA 1
ATOM 1528 C C . CYS A 1 201 ? 2.704 2.927 -17.220 1.00 95.00 201 CYS A C 1
ATOM 1530 O O . CYS A 1 201 ? 3.461 2.007 -16.930 1.00 95.00 201 CYS A O 1
ATOM 1532 N N . GLU A 1 202 ? 2.712 3.529 -18.406 1.00 94.69 202 GLU A N 1
ATOM 1533 C CA . GLU A 1 202 ? 3.638 3.204 -19.489 1.00 94.69 202 GLU A CA 1
ATOM 1534 C C . GLU A 1 202 ? 4.401 4.465 -19.898 1.00 94.69 202 GLU A C 1
ATOM 1536 O O . GLU A 1 202 ? 3.806 5.532 -20.062 1.00 94.69 202 GLU A O 1
ATOM 1541 N N . HIS A 1 203 ? 5.719 4.352 -20.054 1.00 95.19 203 HIS A N 1
ATOM 1542 C CA . HIS A 1 203 ? 6.564 5.461 -20.484 1.00 95.19 203 HIS A CA 1
ATOM 1543 C C . HIS A 1 203 ? 7.610 4.997 -21.491 1.00 95.19 203 HIS A C 1
ATOM 1545 O O . HIS A 1 203 ? 8.135 3.889 -21.379 1.00 95.19 203 HIS A O 1
ATOM 1551 N N . LYS A 1 204 ? 7.926 5.859 -22.462 1.00 93.12 204 LYS A N 1
ATOM 1552 C CA . LYS A 1 204 ? 9.052 5.646 -23.375 1.00 93.12 204 LYS A CA 1
ATOM 1553 C C . LYS A 1 204 ? 10.358 5.806 -22.601 1.00 93.12 204 LYS A C 1
ATOM 1555 O O . LYS A 1 204 ? 10.528 6.784 -21.881 1.00 93.12 204 LYS A O 1
ATOM 1560 N N . LEU A 1 205 ? 11.264 4.853 -22.762 1.00 90.69 205 LEU A N 1
ATOM 1561 C CA . LEU A 1 205 ? 12.613 4.932 -22.229 1.00 90.69 205 LEU A CA 1
ATOM 1562 C C . LEU A 1 205 ? 13.499 5.583 -23.290 1.00 90.69 205 LEU A C 1
ATOM 1564 O O . LEU A 1 205 ? 13.681 5.026 -24.368 1.00 90.69 205 LEU A O 1
ATOM 1568 N N . SER A 1 206 ? 13.974 6.794 -23.002 1.00 83.06 206 SER A N 1
ATOM 1569 C CA . SER A 1 206 ? 14.932 7.495 -23.859 1.00 83.06 206 SER A CA 1
ATOM 1570 C C . SER A 1 206 ? 15.821 8.452 -23.060 1.00 83.06 206 SER A C 1
ATOM 1572 O O . SER A 1 206 ? 15.300 9.229 -22.248 1.00 83.06 206 SER A O 1
ATOM 1574 N N . HIS A 1 207 ? 17.130 8.450 -23.299 1.00 75.88 207 HIS A N 1
ATOM 1575 C CA . HIS A 1 207 ? 18.049 9.497 -22.869 1.00 75.88 207 HIS A CA 1
ATOM 1576 C C . HIS A 1 207 ? 18.070 10.626 -23.907 1.00 75.88 207 HIS A C 1
ATOM 1578 O O . HIS A 1 207 ? 17.904 10.431 -25.102 1.00 75.88 207 HIS A O 1
ATOM 1584 N N . LYS A 1 208 ? 18.265 11.868 -23.451 1.00 67.56 208 LYS A N 1
ATOM 1585 C CA . LYS A 1 208 ? 18.251 13.039 -24.348 1.00 67.56 208 LYS A CA 1
ATOM 1586 C C . LYS A 1 208 ? 19.522 13.200 -25.194 1.00 67.56 208 LYS A C 1
ATOM 1588 O O . LYS A 1 208 ? 19.507 13.985 -26.129 1.00 67.56 208 LYS A O 1
ATOM 1593 N N . LEU A 1 209 ? 20.628 12.566 -24.796 1.00 60.34 209 LEU A N 1
ATOM 1594 C CA . LEU A 1 209 ? 21.987 12.881 -25.275 1.00 60.34 209 LEU A CA 1
ATOM 1595 C C . LEU A 1 209 ? 22.852 11.636 -25.517 1.00 60.34 209 LEU A C 1
ATOM 1597 O O . LEU A 1 209 ? 24.062 11.753 -25.694 1.00 60.34 209 LEU A O 1
ATOM 1601 N N . LYS A 1 210 ? 22.267 10.444 -25.418 1.00 68.19 210 LYS A N 1
ATOM 1602 C CA . LYS A 1 210 ? 22.961 9.179 -25.631 1.00 68.19 210 LYS A CA 1
ATOM 1603 C C . LYS A 1 210 ? 22.054 8.297 -26.453 1.00 68.19 210 LYS A C 1
ATOM 1605 O O . LYS A 1 210 ? 20.841 8.374 -26.294 1.00 68.19 210 LYS A O 1
ATOM 1610 N N . ASP A 1 211 ? 22.683 7.527 -27.316 1.00 72.19 211 ASP A N 1
ATOM 1611 C CA . ASP A 1 211 ? 22.006 6.457 -28.006 1.00 72.19 211 ASP A CA 1
ATOM 1612 C C . ASP A 1 211 ? 21.715 5.329 -27.001 1.00 72.19 211 ASP A C 1
ATOM 1614 O O . ASP A 1 211 ? 22.515 5.050 -26.094 1.00 72.19 211 ASP A O 1
ATOM 1618 N N . ASP A 1 212 ? 20.497 4.814 -27.092 1.00 81.50 212 ASP A N 1
ATOM 1619 C CA . ASP A 1 212 ? 19.851 3.949 -26.111 1.00 81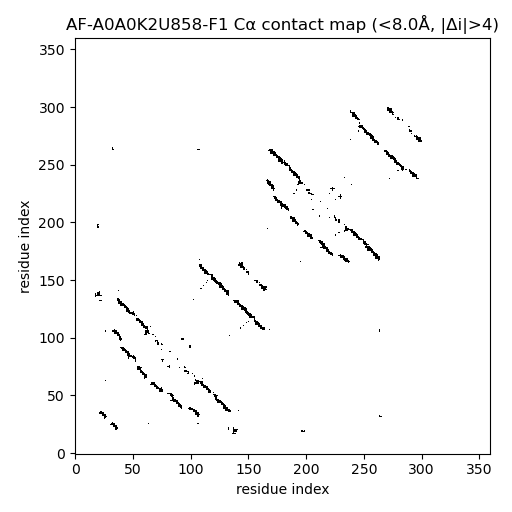.50 212 ASP A CA 1
ATOM 1620 C C . ASP A 1 212 ? 19.696 2.552 -26.713 1.00 81.50 212 ASP A C 1
ATOM 1622 O O . ASP A 1 212 ? 19.581 2.401 -27.918 1.00 81.50 212 ASP A O 1
ATOM 1626 N N . TRP A 1 213 ? 19.635 1.519 -25.883 1.00 89.44 213 TRP A N 1
ATOM 1627 C CA . TRP A 1 213 ? 19.433 0.125 -26.287 1.00 89.44 213 TRP A CA 1
ATOM 1628 C C . TRP A 1 213 ? 20.546 -0.486 -27.143 1.00 89.44 213 TRP A C 1
ATOM 1630 O O . TRP A 1 213 ? 20.318 -1.407 -27.926 1.00 89.44 213 TRP A O 1
ATOM 1640 N N . HIS A 1 214 ? 21.782 -0.046 -26.926 1.00 90.19 214 HIS A N 1
ATOM 1641 C CA . HIS A 1 214 ? 22.948 -0.587 -27.614 1.00 90.19 214 HIS A CA 1
ATOM 1642 C C . HIS A 1 214 ? 23.305 -2.028 -27.227 1.00 90.19 214 HIS A C 1
ATOM 1644 O O . HIS A 1 214 ? 23.339 -2.398 -26.051 1.00 90.19 214 HIS A O 1
ATOM 1650 N N . VAL A 1 215 ? 23.727 -2.789 -28.239 1.00 92.38 215 VAL A N 1
ATOM 1651 C CA . VAL A 1 215 ? 24.260 -4.152 -28.126 1.00 92.38 215 VAL A CA 1
ATOM 1652 C C . VAL A 1 215 ? 25.278 -4.316 -26.989 1.00 92.38 215 VAL A C 1
ATOM 1654 O O . VAL A 1 215 ? 26.202 -3.514 -26.829 1.00 92.38 215 VAL A O 1
ATOM 1657 N N . ASN A 1 216 ? 25.121 -5.393 -26.212 1.00 92.75 216 ASN A N 1
ATOM 1658 C CA . ASN A 1 216 ? 26.008 -5.812 -25.121 1.00 92.75 216 ASN A CA 1
ATOM 1659 C C . ASN A 1 216 ? 26.254 -4.750 -24.030 1.00 92.75 216 ASN A C 1
ATOM 1661 O O . ASN A 1 216 ? 27.240 -4.839 -23.290 1.00 92.75 216 ASN A O 1
ATOM 1665 N N . LYS A 1 217 ? 25.382 -3.740 -23.904 1.00 94.44 217 LYS A N 1
ATOM 1666 C CA . LYS A 1 217 ? 25.466 -2.735 -22.838 1.00 94.44 217 LYS A CA 1
ATOM 1667 C C . LYS A 1 217 ? 24.498 -3.020 -21.699 1.00 94.44 217 LYS A C 1
ATOM 1669 O O . LYS A 1 217 ? 23.439 -3.618 -21.862 1.00 94.44 217 LYS A O 1
ATOM 1674 N N . THR A 1 218 ? 24.866 -2.521 -20.524 1.00 94.94 218 THR A N 1
ATOM 1675 C CA . THR A 1 218 ? 23.965 -2.429 -19.378 1.00 94.94 218 THR A CA 1
ATOM 1676 C C . THR A 1 218 ? 23.460 -1.003 -19.255 1.00 94.94 218 THR A C 1
ATOM 1678 O O . THR A 1 218 ? 24.248 -0.061 -19.156 1.00 94.94 218 THR A O 1
ATOM 1681 N N . GLU A 1 219 ? 22.146 -0.853 -19.194 1.00 93.75 219 GLU A N 1
ATOM 1682 C CA . GLU A 1 219 ? 21.479 0.429 -19.027 1.00 93.75 219 GLU A CA 1
ATOM 1683 C C . GLU A 1 219 ? 20.782 0.522 -17.682 1.00 93.75 219 GLU A C 1
ATOM 1685 O O . GLU A 1 219 ? 20.225 -0.453 -17.179 1.00 93.75 219 GLU A O 1
ATOM 1690 N N . THR A 1 220 ? 20.789 1.717 -17.091 1.00 94.81 220 THR A N 1
ATOM 1691 C CA . THR A 1 220 ? 20.106 1.975 -15.823 1.00 94.81 220 THR A CA 1
ATOM 1692 C C . THR A 1 220 ? 19.134 3.134 -15.957 1.00 94.81 220 THR A C 1
ATOM 1694 O O . THR A 1 220 ? 19.512 4.307 -15.981 1.00 94.81 220 THR A O 1
ATOM 1697 N N . TRP A 1 221 ? 17.850 2.804 -15.930 1.00 95.06 221 TRP A N 1
ATOM 1698 C CA . TRP A 1 221 ? 16.744 3.740 -16.038 1.00 95.06 221 TRP A CA 1
ATOM 1699 C C . TRP A 1 221 ? 16.253 4.126 -14.647 1.00 95.06 221 TRP A C 1
ATOM 1701 O O . TRP A 1 221 ? 15.558 3.369 -13.977 1.00 95.06 221 TRP A O 1
ATOM 1711 N N . LYS A 1 222 ? 16.616 5.321 -14.176 1.00 95.56 222 LYS A N 1
ATOM 1712 C CA . LYS A 1 222 ? 16.148 5.848 -12.876 1.00 95.56 222 LYS A CA 1
ATOM 1713 C C . LYS A 1 222 ? 14.699 6.327 -12.969 1.00 95.56 222 LYS A C 1
ATOM 1715 O O . LYS A 1 222 ? 14.253 6.683 -14.053 1.00 95.56 222 LYS A O 1
ATOM 1720 N N . ALA A 1 223 ? 14.007 6.468 -11.837 1.00 95.12 223 ALA A N 1
ATOM 1721 C CA . ALA A 1 223 ? 12.620 6.949 -11.772 1.00 95.12 223 ALA A CA 1
ATOM 1722 C C . ALA A 1 223 ? 12.342 8.226 -12.583 1.00 95.12 223 ALA A C 1
ATOM 1724 O O . ALA A 1 223 ? 11.319 8.320 -13.253 1.00 95.12 223 ALA A O 1
ATOM 1725 N N . LYS A 1 224 ? 13.278 9.185 -12.592 1.00 93.12 224 LYS A N 1
ATOM 1726 C CA . LYS A 1 224 ? 13.166 10.419 -13.392 1.00 93.12 224 LYS A CA 1
ATOM 1727 C C . LYS A 1 224 ? 13.036 10.174 -14.903 1.00 93.12 224 LYS A C 1
ATOM 1729 O O . LYS A 1 224 ? 12.452 10.995 -15.597 1.00 93.12 224 LYS A O 1
ATOM 1734 N N . SER A 1 225 ? 13.568 9.058 -15.393 1.00 92.69 225 SER A N 1
ATOM 1735 C CA . SER A 1 225 ? 13.541 8.657 -16.806 1.00 92.69 225 SER A CA 1
ATOM 1736 C C . SER A 1 225 ? 12.191 8.061 -17.212 1.00 92.69 225 SER A C 1
ATOM 1738 O O . SER A 1 225 ? 11.946 7.880 -18.393 1.00 92.69 225 SER A O 1
ATOM 1740 N N . LEU A 1 226 ? 11.314 7.765 -16.246 1.00 92.69 226 LEU A N 1
ATOM 1741 C CA . LEU A 1 226 ? 9.966 7.244 -16.479 1.00 92.69 226 LEU A CA 1
ATOM 1742 C C . LEU A 1 226 ? 8.885 8.337 -16.352 1.00 92.69 226 LEU A C 1
ATOM 1744 O O . LEU A 1 226 ? 7.699 8.025 -16.221 1.00 92.69 226 LEU A O 1
ATOM 1748 N N . GLY A 1 227 ? 9.279 9.614 -16.311 1.00 91.50 227 GLY A N 1
ATOM 1749 C CA . GLY A 1 227 ? 8.350 10.732 -16.161 1.00 91.50 227 GLY A CA 1
ATOM 1750 C C . GLY A 1 227 ? 7.428 10.563 -14.949 1.00 91.50 227 GLY A C 1
ATOM 1751 O O . GLY A 1 227 ? 7.881 10.341 -13.822 1.00 91.50 227 GLY A O 1
ATOM 1752 N N . ASP A 1 228 ? 6.118 10.648 -15.175 1.00 90.94 228 ASP A N 1
ATOM 1753 C CA . ASP A 1 228 ? 5.120 10.501 -14.112 1.00 90.94 228 ASP A CA 1
ATOM 1754 C C . ASP A 1 228 ? 4.971 9.060 -13.605 1.00 90.94 228 ASP A C 1
ATOM 1756 O O . ASP A 1 228 ? 4.606 8.866 -12.443 1.00 90.94 228 ASP A O 1
ATOM 1760 N N . CYS A 1 229 ? 5.341 8.043 -14.393 1.00 93.12 229 CYS A N 1
ATOM 1761 C CA . CYS A 1 229 ? 5.330 6.652 -13.927 1.00 93.12 229 CYS A CA 1
ATOM 1762 C C . CYS A 1 229 ? 6.319 6.424 -12.781 1.00 93.12 229 CYS A C 1
ATOM 1764 O O . CYS A 1 229 ? 6.024 5.662 -11.860 1.00 93.12 229 CYS A O 1
ATOM 1766 N N . GLY A 1 230 ? 7.451 7.137 -12.786 1.00 92.12 230 GLY A N 1
ATOM 1767 C CA . GLY A 1 230 ? 8.424 7.117 -11.692 1.00 92.12 230 GLY A CA 1
ATOM 1768 C C . GLY A 1 230 ? 7.966 7.853 -10.428 1.00 92.12 230 GLY A C 1
ATOM 1769 O O . GLY A 1 230 ? 8.616 7.746 -9.389 1.00 92.12 230 GLY A O 1
ATOM 1770 N N . LYS A 1 231 ? 6.865 8.615 -10.489 1.00 90.25 231 LYS A N 1
ATOM 1771 C CA . LYS A 1 231 ? 6.277 9.329 -9.341 1.00 90.25 231 LYS A CA 1
ATOM 1772 C C . LYS A 1 231 ? 5.081 8.595 -8.730 1.00 90.25 231 LYS A C 1
ATOM 1774 O O . LYS A 1 231 ? 4.704 8.929 -7.608 1.00 90.25 231 LYS A O 1
ATOM 1779 N N . LYS A 1 232 ? 4.486 7.646 -9.459 1.00 92.06 232 LYS A N 1
ATOM 1780 C CA . LYS A 1 232 ? 3.323 6.869 -9.017 1.00 92.06 232 LYS A CA 1
ATOM 1781 C C . LYS A 1 232 ? 3.684 5.890 -7.900 1.00 92.06 232 LYS A C 1
ATOM 1783 O O . LYS A 1 232 ? 4.801 5.374 -7.845 1.00 92.06 232 LYS A O 1
ATOM 1788 N N . LEU A 1 233 ? 2.697 5.646 -7.044 1.00 93.31 233 LEU A N 1
ATOM 1789 C CA . LEU A 1 233 ? 2.677 4.533 -6.108 1.00 93.31 233 LEU A CA 1
ATOM 1790 C C . LEU A 1 233 ? 1.796 3.426 -6.674 1.00 93.31 233 LEU A C 1
ATOM 1792 O O . LEU A 1 233 ? 0.724 3.699 -7.218 1.00 93.31 233 LEU A O 1
ATOM 1796 N N . TYR A 1 234 ? 2.273 2.199 -6.534 1.00 94.06 234 TYR A N 1
ATOM 1797 C CA . TYR A 1 234 ? 1.619 0.981 -6.987 1.00 94.06 234 TYR A CA 1
ATOM 1798 C C . TYR A 1 234 ? 1.279 0.138 -5.761 1.00 94.06 234 TYR A C 1
ATOM 1800 O O . TYR A 1 234 ? 2.084 0.055 -4.831 1.00 94.06 234 TYR A O 1
ATOM 1808 N N . LYS A 1 235 ? 0.090 -0.464 -5.759 1.00 93.88 235 LYS A N 1
ATOM 1809 C CA . LYS A 1 235 ? -0.335 -1.421 -4.735 1.00 93.88 235 LYS A CA 1
ATOM 1810 C C . LYS A 1 235 ? 0.190 -2.794 -5.138 1.00 93.88 235 LYS A C 1
ATOM 1812 O O . LYS A 1 235 ? -0.265 -3.336 -6.146 1.00 93.88 235 LYS A O 1
ATOM 1817 N N . ILE A 1 236 ? 1.166 -3.303 -4.392 1.00 93.94 236 ILE A N 1
ATOM 1818 C CA . ILE A 1 236 ? 1.844 -4.566 -4.689 1.00 93.94 236 ILE A CA 1
ATOM 1819 C C . ILE A 1 236 ? 1.516 -5.589 -3.601 1.00 93.94 236 ILE A C 1
ATOM 1821 O O . ILE A 1 236 ? 1.932 -5.421 -2.458 1.00 93.94 236 ILE A O 1
ATOM 1825 N N . ASN A 1 237 ? 0.766 -6.632 -3.955 1.00 92.12 237 ASN A N 1
ATOM 1826 C CA . ASN A 1 237 ? 0.495 -7.787 -3.097 1.00 92.12 237 ASN A CA 1
ATOM 1827 C C . ASN A 1 237 ? 1.703 -8.724 -3.061 1.00 92.12 237 ASN A C 1
ATOM 1829 O O . ASN A 1 237 ? 2.169 -9.103 -1.993 1.00 92.12 237 ASN A O 1
ATOM 1833 N N . ASN A 1 238 ? 2.207 -9.099 -4.239 1.00 90.31 238 ASN A N 1
ATOM 1834 C CA . ASN A 1 238 ? 3.320 -10.035 -4.372 1.00 90.31 238 ASN A CA 1
ATOM 1835 C C . ASN A 1 238 ? 4.445 -9.433 -5.213 1.00 90.31 238 ASN A C 1
ATOM 1837 O O . ASN A 1 238 ? 5.609 -9.441 -4.815 1.00 90.31 238 ASN A O 1
ATOM 1841 N N . LYS A 1 239 ? 4.113 -8.934 -6.409 1.00 93.06 239 LYS A N 1
ATOM 1842 C CA . LYS A 1 239 ? 5.102 -8.401 -7.354 1.00 93.06 239 LYS A CA 1
ATOM 1843 C C . LYS A 1 239 ? 4.456 -7.483 -8.388 1.00 93.06 239 LYS A C 1
ATOM 1845 O O . LYS A 1 239 ? 3.320 -7.723 -8.785 1.00 93.06 239 LYS A O 1
ATOM 1850 N N . PRO A 1 240 ? 5.179 -6.473 -8.893 1.00 94.38 240 PRO A N 1
ATOM 1851 C CA . PRO A 1 240 ? 4.661 -5.645 -9.970 1.00 94.38 240 PRO A CA 1
ATOM 1852 C C . PRO A 1 240 ? 4.512 -6.450 -11.262 1.00 94.38 240 PRO A C 1
ATOM 1854 O O . PRO A 1 240 ? 5.327 -7.323 -11.576 1.00 94.38 240 PRO A O 1
ATOM 1857 N N . ILE A 1 241 ? 3.506 -6.092 -12.056 1.00 94.94 241 ILE A N 1
ATOM 1858 C CA . ILE A 1 241 ? 3.388 -6.568 -13.433 1.00 94.94 241 ILE A CA 1
ATOM 1859 C C . ILE A 1 241 ? 4.199 -5.611 -14.299 1.00 94.94 241 ILE A C 1
ATOM 1861 O O . ILE A 1 241 ? 3.850 -4.440 -14.460 1.00 94.94 241 ILE A O 1
ATOM 1865 N N . ILE A 1 242 ? 5.304 -6.106 -14.844 1.00 95.25 242 ILE A N 1
ATOM 1866 C CA . ILE A 1 242 ? 6.199 -5.328 -15.696 1.00 95.25 242 ILE A CA 1
ATOM 1867 C C . ILE A 1 242 ? 6.034 -5.820 -17.128 1.00 95.25 242 ILE A C 1
ATOM 1869 O O . ILE A 1 242 ? 5.985 -7.025 -17.370 1.00 95.25 242 ILE A O 1
ATOM 1873 N N . SER A 1 243 ? 5.976 -4.906 -18.091 1.00 94.75 243 SER A N 1
ATOM 1874 C CA . SER A 1 243 ? 6.117 -5.261 -19.502 1.00 94.75 243 SER A CA 1
ATOM 1875 C C . SER A 1 243 ? 6.989 -4.265 -20.244 1.00 94.75 243 SER A C 1
ATOM 1877 O O . SER A 1 243 ? 6.996 -3.075 -19.932 1.00 94.75 243 SER A O 1
ATOM 1879 N N . VAL A 1 244 ? 7.722 -4.766 -21.229 1.00 94.06 244 VAL A N 1
ATOM 1880 C CA . VAL A 1 244 ? 8.482 -3.960 -22.179 1.00 94.06 244 VAL A CA 1
ATOM 1881 C C . VAL A 1 244 ? 7.857 -4.129 -23.553 1.00 94.06 244 VAL A C 1
ATOM 1883 O O . VAL A 1 244 ? 7.456 -5.229 -23.932 1.00 94.06 244 VAL A O 1
ATOM 1886 N N . SER A 1 245 ? 7.750 -3.035 -24.295 1.00 92.25 245 SER A N 1
ATOM 1887 C CA . SER A 1 245 ? 7.298 -3.062 -25.683 1.00 92.25 245 SER A CA 1
ATOM 1888 C C . SER A 1 245 ? 8.158 -2.169 -26.551 1.00 92.25 245 SER A C 1
ATOM 1890 O O . SER A 1 245 ? 8.525 -1.086 -26.100 1.00 92.25 245 SER A O 1
ATOM 1892 N N . LYS A 1 246 ? 8.395 -2.563 -27.799 1.00 90.06 246 LYS A N 1
ATOM 1893 C CA . LYS A 1 246 ? 9.059 -1.723 -28.803 1.00 90.06 246 LYS A CA 1
ATOM 1894 C C . LYS A 1 246 ? 8.141 -1.476 -29.997 1.00 90.06 246 LYS A C 1
ATOM 1896 O O . LYS A 1 246 ? 7.213 -2.251 -30.237 1.00 90.06 246 LYS A O 1
ATOM 1901 N N . ASN A 1 247 ? 8.384 -0.399 -30.734 1.00 86.81 247 ASN A N 1
ATOM 1902 C CA . ASN A 1 247 ? 7.869 -0.250 -32.096 1.00 86.81 247 ASN A CA 1
ATOM 1903 C C . ASN A 1 247 ? 8.969 -0.601 -33.114 1.00 86.81 247 ASN A C 1
ATOM 1905 O O . ASN A 1 247 ? 10.009 -1.100 -32.716 1.00 86.81 247 ASN A O 1
ATOM 1909 N N . GLY A 1 248 ? 8.697 -0.425 -34.408 1.00 85.38 248 GLY A N 1
ATOM 1910 C CA . GLY A 1 248 ? 9.719 -0.486 -35.458 1.00 85.38 248 GLY A CA 1
ATOM 1911 C C . GLY A 1 248 ? 10.232 -1.879 -35.831 1.00 85.38 248 GLY A C 1
ATOM 1912 O O . GLY A 1 248 ? 9.498 -2.855 -35.678 1.00 85.38 248 GLY A O 1
ATOM 1913 N N . LYS A 1 249 ? 11.401 -1.951 -36.474 1.00 86.44 249 LYS A N 1
ATOM 1914 C CA . LYS A 1 249 ? 11.845 -3.121 -37.255 1.00 86.44 249 LYS A CA 1
ATOM 1915 C C . LYS A 1 249 ? 13.000 -3.910 -36.647 1.00 86.44 249 LYS A C 1
ATOM 1917 O O . LYS A 1 249 ? 13.157 -5.059 -37.050 1.00 86.44 249 LYS A O 1
ATOM 1922 N N . ASP A 1 250 ? 13.765 -3.323 -35.738 1.00 88.69 250 ASP A N 1
ATOM 1923 C CA . ASP A 1 250 ? 15.042 -3.883 -35.299 1.00 88.69 250 ASP A CA 1
ATOM 1924 C C . ASP A 1 250 ? 14.820 -4.927 -34.213 1.00 88.69 250 ASP A C 1
ATOM 1926 O O . ASP A 1 250 ? 13.924 -4.789 -33.386 1.00 88.69 250 ASP A O 1
ATOM 1930 N N . ASP A 1 251 ? 15.614 -5.986 -34.178 1.00 91.75 251 ASP A N 1
ATOM 1931 C CA . ASP A 1 251 ? 15.507 -6.963 -33.098 1.00 91.75 251 ASP A CA 1
ATOM 1932 C C . ASP A 1 251 ? 15.996 -6.355 -31.773 1.00 91.75 251 ASP A C 1
ATOM 1934 O O . ASP A 1 251 ? 16.896 -5.528 -31.737 1.00 91.75 251 ASP A O 1
ATOM 1938 N N . LEU A 1 252 ? 15.414 -6.779 -30.652 1.00 93.50 252 LEU A N 1
ATOM 1939 C CA . LEU A 1 252 ? 15.917 -6.455 -29.320 1.00 93.50 252 LEU A CA 1
ATOM 1940 C C . LEU A 1 252 ? 16.058 -7.738 -28.516 1.00 93.50 252 LEU A C 1
ATOM 1942 O O . LEU A 1 252 ? 15.081 -8.453 -28.281 1.00 93.50 252 LEU A O 1
ATOM 1946 N N . ASN A 1 253 ? 17.264 -7.989 -28.035 1.00 95.12 253 ASN A N 1
ATOM 1947 C CA . ASN A 1 253 ? 17.597 -9.115 -27.189 1.00 95.12 253 ASN A CA 1
ATOM 1948 C C . ASN A 1 253 ? 18.111 -8.590 -25.854 1.00 95.12 253 ASN A C 1
ATOM 1950 O O . ASN A 1 253 ? 19.026 -7.775 -25.796 1.00 95.12 253 ASN A O 1
ATOM 1954 N N . VAL A 1 254 ? 17.497 -9.033 -24.766 1.00 95.69 254 VAL A N 1
ATOM 1955 C CA . VAL A 1 254 ? 17.828 -8.615 -23.408 1.00 95.69 254 VAL A CA 1
ATOM 1956 C C . VAL A 1 254 ? 18.173 -9.854 -22.606 1.00 95.69 254 VAL A C 1
ATOM 1958 O O . VAL A 1 254 ? 17.345 -10.744 -22.441 1.00 95.69 254 VAL A O 1
ATOM 1961 N N . ASP A 1 255 ? 19.383 -9.883 -22.062 1.00 96.44 255 ASP A N 1
ATOM 1962 C CA . ASP A 1 255 ? 19.889 -10.979 -21.240 1.00 96.44 255 ASP A CA 1
ATOM 1963 C C . ASP A 1 255 ? 19.208 -11.018 -19.868 1.00 96.44 255 ASP A C 1
ATOM 1965 O O . ASP A 1 255 ? 18.947 -12.089 -19.319 1.00 96.44 255 ASP A O 1
ATOM 1969 N N . ASN A 1 256 ? 18.964 -9.845 -19.272 1.00 96.12 256 ASN A N 1
ATOM 1970 C CA . ASN A 1 256 ? 18.414 -9.745 -17.924 1.00 96.12 256 ASN A CA 1
ATOM 1971 C C . ASN A 1 256 ? 17.785 -8.373 -17.653 1.00 96.12 256 ASN A C 1
ATOM 1973 O O . ASN A 1 256 ? 18.338 -7.337 -18.023 1.00 96.12 256 ASN A O 1
ATOM 1977 N N . VAL A 1 257 ? 16.667 -8.374 -16.929 1.00 96.19 257 VAL A N 1
ATOM 1978 C CA . VAL A 1 257 ? 16.004 -7.179 -16.401 1.00 96.19 257 VAL A CA 1
ATOM 1979 C C . VAL A 1 257 ? 15.901 -7.280 -14.886 1.00 96.19 257 VAL A C 1
ATOM 1981 O O . VAL A 1 257 ? 15.413 -8.273 -14.342 1.00 96.19 257 VAL A O 1
ATOM 1984 N N . GLU A 1 258 ? 16.309 -6.216 -14.206 1.00 96.62 258 GLU A N 1
ATOM 1985 C CA . GLU A 1 258 ? 16.199 -6.058 -12.761 1.00 96.62 258 GLU A CA 1
ATOM 1986 C C . GLU A 1 258 ? 15.443 -4.774 -12.448 1.00 96.62 258 GLU A C 1
ATOM 1988 O O . GLU A 1 258 ? 15.795 -3.702 -12.936 1.00 96.62 258 GLU A O 1
ATOM 1993 N N . ILE A 1 259 ? 14.400 -4.872 -11.629 1.00 96.94 259 ILE A N 1
ATOM 1994 C CA . ILE A 1 259 ? 13.583 -3.731 -11.219 1.00 96.94 259 ILE A CA 1
ATOM 1995 C C . ILE A 1 259 ? 13.764 -3.516 -9.726 1.00 96.94 259 ILE A C 1
ATOM 1997 O O . ILE A 1 259 ? 13.509 -4.419 -8.936 1.00 96.94 259 ILE A O 1
ATOM 2001 N N . THR A 1 260 ? 14.135 -2.301 -9.329 1.00 97.44 260 THR A N 1
ATOM 2002 C CA . THR A 1 260 ? 14.136 -1.908 -7.920 1.00 97.44 260 THR A CA 1
ATOM 2003 C C . THR A 1 260 ? 12.947 -1.003 -7.637 1.00 97.44 260 THR A C 1
ATOM 2005 O O . THR A 1 260 ? 12.790 0.059 -8.253 1.00 97.44 260 THR A O 1
ATOM 2008 N N . MET A 1 261 ? 12.137 -1.380 -6.653 1.00 97.06 261 MET A N 1
ATOM 2009 C CA . MET A 1 261 ? 11.095 -0.531 -6.078 1.00 97.06 261 MET A CA 1
ATOM 2010 C C . MET A 1 261 ? 11.436 -0.169 -4.632 1.00 97.06 261 MET A C 1
ATOM 2012 O O . MET A 1 261 ? 12.290 -0.800 -4.012 1.00 97.06 261 MET A O 1
ATOM 2016 N N . ILE A 1 262 ? 10.815 0.884 -4.104 1.00 95.12 262 ILE A N 1
ATOM 2017 C CA . ILE A 1 262 ? 11.003 1.335 -2.723 1.00 95.12 262 ILE A CA 1
ATOM 2018 C C . ILE A 1 262 ? 9.680 1.561 -2.004 1.00 95.12 262 ILE A C 1
ATOM 2020 O O . ILE A 1 262 ? 8.711 1.998 -2.627 1.00 95.12 262 ILE A O 1
ATOM 2024 N N . THR A 1 263 ? 9.660 1.315 -0.694 1.00 92.81 263 THR A N 1
ATOM 2025 C CA . THR A 1 263 ? 8.497 1.597 0.160 1.00 92.81 263 THR A CA 1
ATOM 2026 C C . THR A 1 263 ? 8.267 3.103 0.339 1.00 92.81 263 THR A C 1
ATOM 2028 O O . THR A 1 263 ? 9.204 3.907 0.294 1.00 92.81 263 THR A O 1
ATOM 2031 N N . ASN A 1 264 ? 7.010 3.502 0.558 1.00 89.62 264 ASN A N 1
ATOM 2032 C CA . ASN A 1 264 ? 6.615 4.885 0.865 1.00 89.62 264 ASN A CA 1
ATOM 2033 C C . ASN A 1 264 ? 6.870 5.249 2.348 1.00 89.62 264 ASN A C 1
ATOM 2035 O O . ASN A 1 264 ? 5.947 5.565 3.098 1.00 89.62 264 ASN A O 1
ATOM 2039 N N . ASP A 1 265 ? 8.130 5.181 2.781 1.00 84.06 265 ASP A N 1
ATOM 2040 C CA . ASP A 1 265 ? 8.559 5.405 4.168 1.00 84.06 265 ASP A CA 1
ATOM 2041 C C . ASP A 1 265 ? 9.593 6.530 4.303 1.00 84.06 265 ASP A C 1
ATOM 2043 O O . ASP A 1 265 ? 10.270 6.884 3.343 1.00 84.06 265 ASP A O 1
ATOM 2047 N N . ASP A 1 266 ? 9.787 7.033 5.530 1.00 78.75 266 ASP A N 1
ATOM 2048 C CA . ASP A 1 266 ? 10.866 7.995 5.844 1.00 78.75 266 ASP A CA 1
ATOM 2049 C C . ASP A 1 266 ? 12.254 7.391 5.628 1.00 78.75 266 ASP A C 1
ATOM 2051 O O . ASP A 1 266 ? 13.212 8.074 5.272 1.00 78.75 266 ASP A O 1
ATOM 2055 N N . LYS A 1 267 ? 12.346 6.077 5.840 1.00 86.06 267 LYS A N 1
ATOM 2056 C CA . LYS A 1 267 ? 13.507 5.249 5.529 1.00 86.06 267 LYS A CA 1
ATOM 2057 C C . LYS A 1 267 ? 13.061 4.204 4.504 1.00 86.06 267 LYS A C 1
ATOM 2059 O O . LYS A 1 267 ? 12.670 3.109 4.912 1.00 86.06 267 LYS A O 1
ATOM 2064 N N . PRO A 1 268 ? 13.057 4.543 3.201 1.00 90.06 268 PRO A N 1
ATOM 2065 C CA . PRO A 1 268 ? 12.564 3.650 2.163 1.00 90.06 268 PRO A CA 1
ATOM 2066 C C . PRO A 1 268 ? 13.363 2.350 2.139 1.00 90.06 268 PRO A C 1
ATOM 2068 O O . PRO A 1 268 ? 14.594 2.367 2.041 1.00 90.06 268 PRO A O 1
ATOM 2071 N N . LYS A 1 269 ? 12.671 1.214 2.183 1.00 93.00 269 LYS A N 1
ATOM 2072 C CA . LYS A 1 269 ? 13.286 -0.098 1.956 1.00 93.00 269 LYS A CA 1
ATOM 2073 C C . LYS A 1 269 ? 13.294 -0.381 0.464 1.00 93.00 269 LYS A C 1
ATOM 2075 O O . LYS A 1 269 ? 12.308 -0.090 -0.202 1.00 93.00 269 LYS A O 1
ATOM 2080 N N . SER A 1 270 ? 14.398 -0.911 -0.063 1.00 95.06 270 SER A N 1
ATOM 2081 C CA . SER A 1 270 ? 14.481 -1.323 -1.471 1.00 95.06 270 SER A CA 1
ATOM 2082 C C . SER A 1 270 ? 14.081 -2.790 -1.612 1.00 95.06 270 SER A C 1
ATOM 2084 O O . SER A 1 270 ? 14.521 -3.622 -0.823 1.00 95.06 270 SER A O 1
ATOM 2086 N N . ILE A 1 271 ? 13.264 -3.082 -2.618 1.00 95.69 271 ILE A N 1
ATOM 2087 C CA . ILE A 1 271 ? 12.845 -4.429 -3.004 1.00 95.69 271 ILE A CA 1
ATOM 2088 C C . ILE A 1 271 ? 13.288 -4.635 -4.449 1.00 95.69 271 ILE A C 1
ATOM 2090 O O . ILE A 1 271 ? 13.009 -3.796 -5.311 1.00 95.69 271 ILE A O 1
ATOM 2094 N N . GLU A 1 272 ? 14.018 -5.718 -4.694 1.00 95.94 272 GLU A N 1
ATOM 2095 C CA .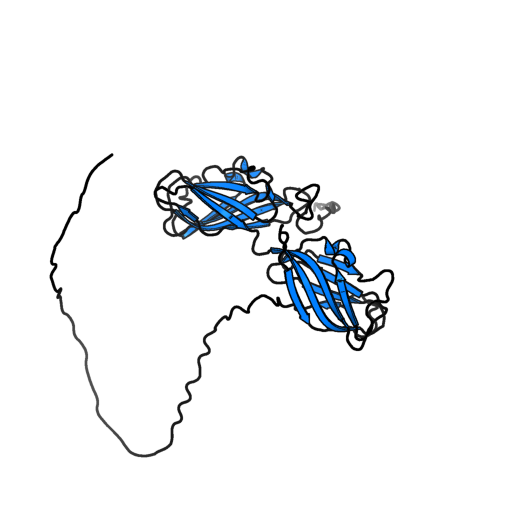 GLU A 1 272 ? 14.619 -6.024 -5.989 1.00 95.94 272 GLU A CA 1
ATOM 2096 C C . GLU A 1 272 ? 13.906 -7.205 -6.635 1.00 95.94 272 GLU A C 1
ATOM 2098 O O . GLU A 1 272 ? 13.798 -8.286 -6.056 1.00 95.94 272 GLU A O 1
ATOM 2103 N N . TYR A 1 273 ? 13.458 -7.001 -7.866 1.00 96.25 273 TYR A N 1
ATOM 2104 C CA . TYR A 1 273 ? 12.770 -8.000 -8.660 1.00 96.25 273 TYR A CA 1
ATOM 2105 C C . TYR A 1 273 ? 13.639 -8.405 -9.848 1.00 96.25 273 TYR A C 1
ATOM 2107 O O . TYR A 1 273 ? 13.934 -7.588 -10.721 1.00 96.25 273 TYR A O 1
ATOM 2115 N N . GLY A 1 274 ? 14.025 -9.679 -9.900 1.00 96.06 274 GLY A N 1
ATOM 2116 C CA . GLY A 1 274 ? 14.662 -10.273 -11.072 1.00 96.06 274 GLY A CA 1
ATOM 2117 C C . GLY A 1 274 ? 13.601 -10.731 -12.066 1.00 96.06 274 GLY A C 1
ATOM 2118 O O . GLY A 1 274 ? 12.764 -11.565 -11.724 1.00 96.06 274 GLY A O 1
ATOM 2119 N N . CYS A 1 275 ? 13.627 -10.191 -13.279 1.00 94.69 275 CYS A N 1
ATOM 2120 C CA . CYS A 1 275 ? 12.623 -10.445 -14.310 1.00 94.69 275 CYS A CA 1
ATOM 2121 C C . CYS A 1 275 ? 13.123 -11.358 -15.442 1.00 94.69 275 CYS A C 1
ATOM 2123 O O . CYS A 1 275 ? 12.300 -11.883 -16.187 1.00 94.69 275 CYS A O 1
ATOM 2125 N N . GLY A 1 276 ? 14.435 -11.614 -15.518 1.00 93.88 276 GLY A N 1
ATOM 2126 C CA . GLY A 1 276 ? 15.047 -12.462 -16.543 1.00 93.88 276 GLY A CA 1
ATOM 2127 C C . GLY A 1 276 ? 15.210 -11.754 -17.889 1.00 93.88 276 GLY A C 1
ATOM 2128 O O . GLY A 1 276 ? 14.985 -10.547 -17.998 1.00 93.88 276 GLY A O 1
ATOM 2129 N N . GLY A 1 277 ? 15.661 -12.507 -18.890 1.00 94.38 277 GLY A N 1
ATOM 2130 C CA . GLY A 1 277 ? 15.858 -12.030 -20.257 1.00 94.38 277 GLY A CA 1
ATOM 2131 C C . GLY A 1 277 ? 14.646 -12.253 -21.161 1.00 94.38 277 GLY A C 1
ATOM 2132 O O . GLY A 1 277 ? 13.748 -13.031 -20.841 1.00 94.38 277 GLY A O 1
ATOM 2133 N N . PHE A 1 278 ? 14.627 -11.574 -22.304 1.00 94.44 278 PHE A N 1
ATOM 2134 C CA . PHE A 1 278 ? 13.596 -11.712 -23.330 1.00 94.44 278 PHE A CA 1
ATOM 2135 C C . PHE A 1 278 ? 14.134 -11.321 -24.709 1.00 94.44 278 PHE A C 1
ATOM 2137 O O . PHE A 1 278 ? 15.165 -10.663 -24.825 1.00 94.44 278 PHE A O 1
ATOM 2144 N N . LYS A 1 279 ? 13.401 -11.695 -25.760 1.00 93.38 279 LYS A N 1
ATOM 2145 C CA . LYS A 1 279 ? 13.672 -11.265 -27.134 1.00 93.38 279 LYS A CA 1
ATOM 2146 C C . LYS A 1 279 ? 12.404 -10.709 -27.770 1.00 93.38 279 LYS A C 1
ATOM 2148 O O . LYS A 1 279 ? 11.332 -11.288 -27.602 1.00 93.38 279 LYS A O 1
ATOM 2153 N N . LEU A 1 280 ? 12.528 -9.601 -28.491 1.00 91.19 280 LEU A N 1
ATOM 2154 C CA . LEU A 1 280 ? 11.497 -9.031 -29.355 1.00 91.19 280 LEU A CA 1
ATOM 2155 C C . LEU A 1 280 ? 12.067 -8.971 -30.768 1.00 91.19 280 LEU A C 1
ATOM 2157 O O . LEU A 1 280 ? 12.977 -8.189 -31.014 1.00 91.19 280 LEU A O 1
ATOM 2161 N N . GLN A 1 281 ? 11.539 -9.790 -31.674 1.00 88.75 281 GLN A N 1
ATOM 2162 C CA . GLN A 1 281 ? 12.068 -9.914 -33.031 1.00 88.75 281 GLN A CA 1
ATOM 2163 C C . GLN A 1 281 ? 11.108 -9.338 -34.070 1.00 88.75 281 GLN A C 1
ATOM 2165 O O . GLN A 1 281 ? 9.886 -9.462 -33.946 1.00 88.75 281 GLN A O 1
ATOM 2170 N N . GLY A 1 282 ? 11.677 -8.757 -35.118 1.00 81.19 282 GLY A N 1
ATOM 2171 C CA . GLY A 1 282 ? 10.991 -8.348 -36.327 1.00 81.19 282 GLY A CA 1
ATOM 2172 C C . GLY A 1 282 ? 10.201 -7.042 -36.235 1.00 81.19 282 GLY A C 1
ATOM 2173 O O . GLY A 1 282 ? 10.373 -6.188 -35.360 1.00 81.19 282 GLY A O 1
ATOM 2174 N N . ASN A 1 283 ? 9.321 -6.890 -37.227 1.00 81.12 283 ASN A N 1
ATOM 2175 C CA . ASN A 1 283 ? 8.608 -5.660 -37.544 1.00 81.12 283 ASN A CA 1
ATOM 2176 C C . ASN A 1 283 ? 7.328 -5.477 -36.705 1.00 81.12 283 ASN A C 1
ATOM 2178 O O . ASN A 1 283 ? 6.264 -6.007 -37.019 1.00 81.12 283 ASN A O 1
ATOM 2182 N N . CYS A 1 284 ? 7.421 -4.635 -35.682 1.00 79.75 284 CYS A N 1
ATOM 2183 C CA . CYS A 1 284 ? 6.412 -4.330 -34.668 1.00 79.75 284 CYS A CA 1
ATOM 2184 C C . CYS A 1 284 ? 5.405 -3.243 -35.092 1.00 79.75 284 CYS A C 1
ATOM 2186 O O . CYS A 1 284 ? 4.995 -2.410 -34.279 1.00 79.75 284 CYS A O 1
ATOM 2188 N N . LYS A 1 285 ? 5.016 -3.200 -36.375 1.00 68.38 285 LYS A N 1
ATOM 2189 C CA . LYS A 1 285 ? 4.109 -2.167 -36.921 1.00 68.38 285 LYS A CA 1
ATOM 2190 C C . LYS A 1 285 ? 2.706 -2.172 -36.300 1.00 68.38 285 LYS A C 1
ATOM 2192 O O . LYS A 1 285 ? 2.060 -1.128 -36.287 1.00 68.38 285 LYS A O 1
ATOM 2197 N N . THR A 1 286 ? 2.242 -3.294 -35.754 1.00 59.94 286 THR A N 1
ATOM 2198 C CA . THR A 1 286 ? 1.013 -3.364 -34.952 1.00 59.94 286 THR A CA 1
ATOM 2199 C C . THR A 1 286 ? 1.380 -3.503 -33.472 1.00 59.94 286 THR A C 1
ATOM 2201 O O . THR A 1 286 ? 2.129 -4.395 -33.079 1.00 59.94 286 THR A O 1
ATOM 2204 N N . GLN A 1 287 ? 0.864 -2.601 -32.626 1.00 53.44 287 GLN A N 1
ATOM 2205 C CA . GLN A 1 287 ? 1.196 -2.501 -31.190 1.00 53.44 287 GLN A CA 1
ATOM 2206 C C . GLN A 1 287 ? 0.965 -3.791 -30.374 1.00 53.44 287 GLN A C 1
ATOM 2208 O O . GLN A 1 287 ? 1.426 -3.881 -29.237 1.00 53.44 287 GLN A O 1
ATOM 2213 N N . SER A 1 288 ? 0.259 -4.780 -30.925 1.00 56.38 288 SER A N 1
ATOM 2214 C CA . SER A 1 288 ? -0.003 -6.068 -30.285 1.00 56.38 288 SER A CA 1
ATOM 2215 C C . SER A 1 288 ? 1.124 -7.098 -30.438 1.00 56.38 288 SER A C 1
ATOM 2217 O O . SER A 1 288 ? 1.107 -8.076 -29.699 1.00 56.38 288 SER A O 1
ATOM 2219 N N . LEU A 1 289 ? 2.094 -6.911 -31.347 1.00 61.25 289 LEU A N 1
ATOM 2220 C CA . LEU A 1 289 ? 3.051 -7.974 -31.705 1.00 61.25 289 LEU A CA 1
ATOM 2221 C C . LEU A 1 289 ? 4.413 -7.927 -30.992 1.00 61.25 289 LEU A C 1
ATOM 2223 O O . LEU A 1 289 ? 5.096 -8.943 -30.968 1.00 61.25 289 LEU A O 1
ATOM 2227 N N . CYS A 1 290 ? 4.801 -6.820 -30.349 1.00 85.75 290 CYS A N 1
ATOM 2228 C CA . CYS A 1 290 ? 6.101 -6.737 -29.663 1.00 85.75 290 CYS A CA 1
ATOM 2229 C C . CYS A 1 290 ? 5.979 -6.212 -28.241 1.00 85.75 290 CYS A C 1
ATOM 2231 O O . CYS A 1 290 ? 6.452 -5.123 -27.908 1.00 85.75 290 CYS A O 1
ATOM 2233 N N . ARG A 1 291 ? 5.327 -7.005 -27.393 1.00 90.88 291 ARG A N 1
ATOM 2234 C CA . ARG A 1 291 ? 5.277 -6.789 -25.951 1.00 90.88 291 ARG A CA 1
ATOM 2235 C C . ARG A 1 291 ? 5.709 -8.063 -25.248 1.00 90.88 291 ARG A C 1
ATOM 2237 O O . ARG A 1 291 ? 5.176 -9.132 -25.519 1.00 90.88 291 ARG A O 1
ATOM 2244 N N . HIS A 1 292 ? 6.623 -7.923 -24.304 1.00 92.44 292 HIS A N 1
ATOM 2245 C CA . HIS A 1 292 ? 6.967 -8.978 -23.371 1.00 92.44 292 HIS A CA 1
ATOM 2246 C C . HIS A 1 292 ? 6.498 -8.578 -21.974 1.00 92.44 292 HIS A C 1
ATOM 2248 O O . HIS A 1 292 ? 6.825 -7.489 -21.504 1.00 92.44 292 HIS A O 1
ATOM 2254 N N . THR A 1 293 ? 5.729 -9.444 -21.318 1.00 93.06 293 THR A N 1
ATOM 2255 C CA . THR A 1 293 ? 5.319 -9.275 -19.919 1.00 93.06 293 THR A CA 1
ATOM 2256 C C . THR A 1 293 ? 6.128 -10.228 -19.058 1.00 93.06 293 THR A C 1
ATOM 2258 O O . THR A 1 293 ? 6.152 -11.431 -19.309 1.00 93.06 293 THR A O 1
ATOM 2261 N N . PHE A 1 294 ? 6.782 -9.693 -18.035 1.00 91.38 294 PHE A N 1
ATOM 2262 C CA . PHE A 1 294 ? 7.705 -10.454 -17.210 1.00 91.38 294 PHE A CA 1
ATOM 2263 C C . PHE A 1 294 ? 6.997 -11.234 -16.110 1.00 91.38 294 PHE A C 1
ATOM 2265 O O . PHE A 1 294 ? 6.044 -10.767 -15.488 1.00 91.38 294 PHE A O 1
ATOM 2272 N N . SER A 1 295 ? 7.578 -12.384 -15.777 1.00 87.81 295 SER A N 1
ATOM 2273 C CA . SER A 1 295 ? 7.274 -13.131 -14.558 1.00 87.81 295 SER A CA 1
ATOM 2274 C C . SER A 1 295 ? 8.348 -12.877 -13.501 1.00 87.81 295 SER A C 1
ATOM 2276 O O . SER A 1 295 ? 9.097 -13.782 -13.140 1.00 87.81 295 SER A O 1
ATOM 2278 N N . CYS A 1 296 ? 8.434 -11.641 -13.001 1.00 90.12 296 CYS A N 1
ATOM 2279 C CA . CYS A 1 296 ? 9.479 -11.263 -12.050 1.00 90.12 296 CYS A CA 1
ATOM 2280 C C . CYS A 1 296 ? 9.415 -12.068 -10.738 1.00 90.12 296 CYS A C 1
ATOM 2282 O O . CYS A 1 296 ? 8.363 -12.604 -10.367 1.00 90.12 296 CYS A O 1
ATOM 2284 N N . LYS A 1 297 ? 10.543 -12.161 -10.031 1.00 91.38 297 LYS A N 1
ATOM 2285 C CA . LYS A 1 297 ? 10.667 -12.788 -8.707 1.00 91.38 297 LYS A CA 1
ATOM 2286 C C . LYS A 1 297 ? 11.365 -11.827 -7.753 1.00 91.38 297 LYS A C 1
ATOM 2288 O O . LYS A 1 297 ? 12.369 -11.230 -8.136 1.00 91.38 297 LYS A O 1
ATOM 2293 N N . ASP A 1 298 ? 10.837 -11.688 -6.540 1.00 89.12 298 ASP A N 1
ATOM 2294 C CA . ASP A 1 298 ? 11.526 -10.971 -5.465 1.00 89.12 298 ASP A CA 1
ATOM 2295 C C . ASP A 1 298 ? 12.819 -11.724 -5.119 1.00 89.12 298 ASP A C 1
ATOM 2297 O O . ASP A 1 298 ? 12.796 -12.933 -4.879 1.00 89.12 298 ASP A O 1
ATOM 2301 N N . ARG A 1 299 ? 13.956 -11.025 -5.153 1.00 84.69 299 ARG A N 1
ATOM 2302 C CA . ARG A 1 299 ? 15.274 -11.597 -4.843 1.00 84.69 299 ARG A CA 1
ATOM 2303 C C . ARG A 1 299 ? 15.536 -11.732 -3.345 1.00 84.69 299 ARG A C 1
ATOM 2305 O O . ARG A 1 299 ? 16.373 -12.536 -2.948 1.00 84.69 299 ARG A O 1
ATOM 2312 N N . ASN A 1 300 ? 14.827 -10.958 -2.530 1.00 74.50 300 ASN A N 1
ATOM 2313 C CA . ASN A 1 300 ? 15.011 -10.866 -1.087 1.00 74.50 300 ASN A CA 1
ATOM 2314 C C . ASN A 1 300 ? 13.989 -11.695 -0.301 1.00 74.50 300 ASN A C 1
ATOM 2316 O O . ASN A 1 300 ? 14.221 -11.977 0.879 1.00 74.50 300 ASN A O 1
ATOM 2320 N N . MET A 1 301 ? 12.893 -12.142 -0.925 1.00 58.91 301 MET A N 1
ATOM 2321 C CA . MET A 1 301 ? 12.058 -13.185 -0.333 1.00 58.91 301 MET A CA 1
ATOM 2322 C C . MET A 1 301 ? 12.855 -14.489 -0.281 1.00 58.91 301 MET A C 1
ATOM 2324 O O . MET A 1 301 ? 12.944 -15.235 -1.257 1.00 58.91 301 MET A O 1
ATOM 2328 N N . LYS A 1 302 ? 13.413 -14.794 0.897 1.00 40.50 302 LYS A N 1
ATOM 2329 C CA . LYS A 1 302 ? 13.784 -16.167 1.246 1.00 40.50 302 LYS A CA 1
ATOM 2330 C C . LYS A 1 302 ? 12.546 -17.014 0.990 1.00 40.50 302 LYS A C 1
ATOM 2332 O O . LYS A 1 302 ? 11.541 -16.820 1.669 1.00 40.50 302 LYS A O 1
ATOM 2337 N N . SER A 1 303 ? 12.616 -17.886 -0.014 1.00 37.47 303 SER A N 1
ATOM 2338 C CA . SER A 1 303 ? 11.566 -18.850 -0.322 1.00 37.47 303 SER A CA 1
ATOM 2339 C C . SER A 1 303 ? 11.171 -19.524 0.987 1.00 37.47 303 SER A C 1
ATOM 2341 O O . SER A 1 303 ? 11.969 -20.257 1.575 1.00 37.47 303 SER A O 1
ATOM 2343 N N . GLY A 1 304 ? 9.990 -19.182 1.504 1.00 35.84 304 GLY A N 1
ATOM 2344 C CA . GLY A 1 304 ? 9.409 -19.877 2.633 1.00 35.84 304 GLY A CA 1
ATOM 2345 C C . GLY A 1 304 ? 9.230 -21.306 2.167 1.00 35.84 304 GLY A C 1
ATOM 2346 O O . GLY A 1 304 ? 8.353 -21.582 1.354 1.00 35.84 304 GLY A O 1
ATOM 2347 N N . SER A 1 305 ? 10.135 -22.177 2.602 1.00 31.77 305 SER A N 1
ATOM 2348 C CA . SER A 1 305 ? 10.050 -23.607 2.380 1.00 31.77 305 SER A CA 1
ATOM 2349 C C . SER A 1 305 ? 8.725 -24.070 2.969 1.00 31.77 305 SER A C 1
ATOM 2351 O O . SER A 1 305 ? 8.604 -24.301 4.170 1.00 31.77 305 SER A O 1
ATOM 2353 N N . SER A 1 306 ? 7.705 -24.170 2.120 1.00 32.97 306 SER A N 1
ATOM 2354 C CA . SER A 1 306 ? 6.657 -25.146 2.332 1.00 32.97 306 SER A CA 1
ATOM 2355 C C . SER A 1 306 ? 7.362 -26.489 2.197 1.00 32.97 306 SER A C 1
ATOM 2357 O O . SER A 1 306 ? 7.549 -27.010 1.098 1.00 32.97 306 SER A O 1
ATOM 2359 N N . GLN A 1 307 ? 7.862 -27.000 3.324 1.00 33.56 307 GLN A N 1
ATOM 2360 C CA . GLN A 1 307 ? 8.183 -28.409 3.458 1.00 33.56 307 GLN A CA 1
ATOM 2361 C C . GLN A 1 307 ? 6.865 -29.159 3.303 1.00 33.56 307 GLN A C 1
ATOM 2363 O O . GLN A 1 307 ? 6.171 -29.458 4.269 1.00 33.56 307 GLN A O 1
ATOM 2368 N N . GLN A 1 308 ? 6.505 -29.438 2.057 1.00 33.66 308 GLN A N 1
ATOM 2369 C CA . GLN A 1 308 ? 5.640 -30.553 1.755 1.00 33.66 308 GLN A CA 1
ATOM 2370 C C . GLN A 1 308 ? 6.451 -31.804 2.125 1.00 33.66 308 GLN A C 1
ATOM 2372 O O . GLN A 1 308 ? 7.527 -32.004 1.553 1.00 33.66 308 GLN A O 1
ATOM 2377 N N . PRO A 1 309 ? 6.021 -32.616 3.107 1.00 32.94 309 PRO A N 1
ATOM 2378 C CA . PRO A 1 309 ? 6.733 -33.833 3.453 1.00 32.94 309 PRO A CA 1
ATOM 2379 C C . PRO A 1 309 ? 6.683 -34.764 2.242 1.00 32.94 309 PRO A C 1
ATOM 2381 O O . PRO A 1 309 ? 5.638 -35.318 1.892 1.00 32.94 309 PRO A O 1
ATOM 2384 N N . SER A 1 310 ? 7.822 -34.908 1.573 1.00 33.16 310 SER A N 1
ATOM 2385 C CA . SER A 1 310 ? 8.032 -35.945 0.581 1.00 33.16 310 SER A CA 1
ATOM 2386 C C . SER A 1 310 ? 8.009 -37.280 1.319 1.00 33.16 310 SER A C 1
ATOM 2388 O O . SER A 1 310 ? 8.915 -37.627 2.076 1.00 33.16 310 SER A O 1
ATOM 2390 N N . LYS A 1 311 ? 6.924 -38.035 1.129 1.00 38.03 311 LYS A N 1
ATOM 2391 C CA . LYS A 1 311 ? 6.903 -39.461 1.447 1.00 38.03 311 LYS A CA 1
ATOM 2392 C C . LYS A 1 311 ? 7.998 -40.119 0.610 1.00 38.03 311 LYS A C 1
ATOM 2394 O O . LYS A 1 311 ? 7.836 -40.284 -0.596 1.00 38.03 311 LYS A O 1
ATOM 2399 N N . SER A 1 312 ? 9.116 -40.452 1.248 1.00 32.19 312 SER A N 1
ATOM 2400 C CA . SER A 1 312 ? 10.120 -41.333 0.658 1.00 32.19 312 SER A CA 1
ATOM 2401 C C . SER A 1 312 ? 9.501 -42.718 0.438 1.00 32.19 312 SER A C 1
ATOM 2403 O O . SER A 1 312 ? 8.868 -43.242 1.361 1.00 32.19 312 SER A O 1
ATOM 2405 N N . PRO A 1 313 ? 9.662 -43.333 -0.746 1.00 37.66 313 PRO A N 1
ATOM 2406 C CA . PRO A 1 313 ? 9.358 -44.740 -0.939 1.00 37.66 313 PRO A CA 1
ATOM 2407 C C . PRO A 1 313 ? 10.410 -45.560 -0.193 1.00 37.66 313 PRO A C 1
ATOM 2409 O O . PRO A 1 313 ? 11.604 -45.466 -0.465 1.00 37.66 313 PRO A O 1
ATOM 2412 N N . ASN A 1 314 ? 9.952 -46.353 0.766 1.00 33.16 314 ASN A N 1
ATOM 2413 C CA . ASN A 1 314 ? 10.772 -47.311 1.485 1.00 33.16 314 ASN A CA 1
ATOM 2414 C C . ASN A 1 314 ? 11.083 -48.484 0.535 1.00 33.16 314 ASN A C 1
ATOM 2416 O O . ASN A 1 314 ? 10.246 -49.365 0.351 1.00 33.16 314 ASN A O 1
ATOM 2420 N N . SER A 1 315 ? 12.246 -48.478 -0.116 1.00 35.66 315 SER A N 1
ATOM 2421 C CA . SER A 1 315 ? 12.747 -49.623 -0.884 1.00 35.66 315 SER A CA 1
ATOM 2422 C C . SER A 1 315 ? 13.680 -50.453 -0.003 1.00 35.66 315 SER A C 1
ATOM 2424 O O . SER A 1 315 ? 14.871 -50.163 0.095 1.00 35.66 315 SER A O 1
ATOM 2426 N N . ASN A 1 316 ? 13.131 -51.486 0.638 1.00 34.53 316 ASN A N 1
ATOM 2427 C CA . ASN A 1 316 ? 13.928 -52.575 1.196 1.00 34.53 316 ASN A CA 1
ATOM 2428 C C . ASN A 1 316 ? 14.274 -53.579 0.081 1.00 34.53 316 ASN A C 1
ATOM 2430 O O . ASN A 1 316 ? 13.382 -53.943 -0.689 1.00 34.53 316 ASN A O 1
ATOM 2434 N N . PRO A 1 317 ? 15.524 -54.065 -0.001 1.00 39.25 317 PRO A N 1
ATOM 2435 C CA . PRO A 1 317 ? 15.893 -55.150 -0.894 1.00 39.25 317 PRO A CA 1
ATOM 2436 C C . PRO A 1 317 ? 15.558 -56.495 -0.236 1.00 39.25 317 PRO A C 1
ATOM 2438 O O . PRO A 1 317 ? 15.967 -56.767 0.892 1.00 39.25 317 PRO A O 1
ATOM 2441 N N . SER A 1 318 ? 14.821 -57.350 -0.943 1.00 33.91 318 SER A N 1
ATOM 2442 C CA . SER A 1 318 ? 14.599 -58.742 -0.544 1.00 33.91 318 SER A CA 1
ATOM 2443 C C . SER A 1 318 ? 15.363 -59.656 -1.489 1.00 33.91 318 SER A C 1
ATOM 2445 O O . SER A 1 318 ? 15.037 -59.767 -2.670 1.00 33.91 318 SER A O 1
ATOM 2447 N N . SER A 1 319 ? 16.399 -60.288 -0.948 1.00 36.59 319 SER A N 1
ATOM 2448 C CA . SER A 1 319 ? 17.043 -61.460 -1.517 1.00 36.59 319 SER A CA 1
ATOM 2449 C C . SER A 1 319 ? 16.127 -62.682 -1.407 1.00 36.59 319 SER A C 1
ATOM 2451 O O . SER A 1 319 ? 15.331 -62.841 -0.484 1.00 36.59 319 SER A O 1
ATOM 2453 N N . SER A 1 320 ? 16.258 -63.532 -2.412 1.00 35.97 320 SER A N 1
ATOM 2454 C CA . SER A 1 320 ? 15.608 -64.816 -2.647 1.00 35.97 320 SER A CA 1
ATOM 2455 C C . SER A 1 320 ? 15.873 -65.883 -1.580 1.00 35.97 320 SER A C 1
ATOM 2457 O O . SER A 1 320 ? 17.032 -66.092 -1.226 1.00 35.97 320 SER A O 1
ATOM 2459 N N . SER A 1 321 ? 14.857 -66.687 -1.248 1.00 35.28 321 SER A N 1
ATOM 2460 C CA . SER A 1 321 ? 14.974 -68.158 -1.205 1.00 35.28 321 SER A CA 1
ATOM 2461 C C . SER A 1 321 ? 13.615 -68.847 -1.026 1.00 35.28 321 SER A C 1
ATOM 2463 O O . SER A 1 321 ? 12.673 -68.317 -0.444 1.00 35.28 321 SER A O 1
ATOM 2465 N N . ALA A 1 322 ? 13.523 -70.023 -1.640 1.00 34.84 322 ALA A N 1
ATOM 2466 C CA . ALA A 1 322 ? 12.336 -70.830 -1.850 1.00 34.84 322 ALA A CA 1
ATOM 2467 C C . ALA A 1 322 ? 12.085 -71.851 -0.725 1.00 34.84 322 ALA A C 1
ATOM 2469 O O . ALA A 1 322 ? 13.029 -72.329 -0.102 1.00 34.84 322 ALA A O 1
ATOM 2470 N N . GLY A 1 323 ? 10.826 -72.290 -0.608 1.00 31.06 323 GLY A N 1
ATOM 2471 C CA . GLY A 1 323 ? 10.489 -73.676 -0.257 1.00 31.06 323 GLY A CA 1
ATOM 2472 C C . GLY A 1 323 ? 9.656 -73.900 1.013 1.00 31.06 323 GLY A C 1
ATOM 2473 O O . GLY A 1 323 ? 10.127 -73.657 2.114 1.00 31.06 323 GLY A O 1
ATOM 2474 N N . GLY A 1 324 ? 8.472 -74.514 0.843 1.00 30.94 324 GLY A N 1
ATOM 2475 C CA . GLY A 1 324 ? 8.010 -75.585 1.745 1.00 30.94 324 GLY A CA 1
ATOM 2476 C C . GLY A 1 324 ? 6.747 -75.373 2.601 1.00 30.94 324 GLY A C 1
ATOM 2477 O O . GLY A 1 324 ? 6.840 -74.923 3.729 1.00 30.94 324 GLY A O 1
ATOM 2478 N N . ASN A 1 325 ? 5.600 -75.829 2.074 1.00 33.62 325 ASN A N 1
ATOM 2479 C CA . ASN A 1 325 ? 4.497 -76.599 2.705 1.00 33.62 325 ASN A CA 1
ATOM 2480 C C . ASN A 1 325 ? 3.855 -76.223 4.079 1.00 33.62 325 ASN A C 1
ATOM 2482 O O . ASN A 1 325 ? 4.455 -76.434 5.120 1.00 33.62 325 ASN A O 1
ATOM 2486 N N . LYS A 1 326 ? 2.550 -75.845 4.022 1.00 35.28 326 LYS A N 1
ATOM 2487 C CA . LYS A 1 326 ? 1.309 -76.415 4.666 1.00 35.28 326 LYS A CA 1
ATOM 2488 C C . LYS A 1 326 ? 1.336 -76.986 6.125 1.00 35.28 326 LYS A C 1
ATOM 2490 O O . LYS A 1 326 ? 2.297 -77.658 6.465 1.00 35.28 326 LYS A O 1
ATOM 2495 N N . PRO A 1 327 ? 0.174 -77.121 6.831 1.00 55.38 327 PRO A N 1
ATOM 2496 C CA . PRO A 1 327 ? -0.939 -76.194 7.149 1.00 55.38 327 PRO A CA 1
ATOM 2497 C C . PRO A 1 327 ? -1.434 -76.296 8.637 1.00 55.38 327 PRO A C 1
ATOM 2499 O O . PRO A 1 327 ? -0.860 -77.026 9.438 1.00 55.38 327 PRO A O 1
ATOM 2502 N N . SER A 1 328 ? -2.600 -75.683 8.938 1.00 34.44 328 SER A N 1
ATOM 2503 C CA . SER A 1 328 ? -3.500 -75.885 10.113 1.00 34.44 328 SER A CA 1
ATOM 2504 C C . SER A 1 328 ? -3.178 -75.052 11.375 1.00 34.44 328 SER A C 1
ATOM 2506 O O . SER A 1 328 ? -2.022 -74.751 11.614 1.00 34.44 328 SER A O 1
ATOM 2508 N N . PHE A 1 329 ? -4.100 -74.585 12.233 1.00 35.00 329 PHE A N 1
ATOM 2509 C CA . PHE A 1 329 ? -5.488 -74.947 12.566 1.00 35.00 329 PHE A CA 1
ATOM 2510 C C . PHE A 1 329 ? -6.266 -73.711 13.100 1.00 35.00 329 PHE A C 1
ATOM 2512 O O . PHE A 1 329 ? -5.698 -72.661 13.385 1.00 35.00 329 PHE A O 1
ATOM 2519 N N . SER A 1 330 ? -7.578 -73.893 13.222 1.00 34.59 330 SER A N 1
ATOM 2520 C CA . SER A 1 330 ? -8.689 -72.968 13.474 1.00 34.59 330 SER A CA 1
ATOM 2521 C C . SER A 1 330 ? -8.813 -72.289 14.856 1.00 34.59 330 SER A C 1
ATOM 2523 O O . SER A 1 330 ? -8.297 -72.784 15.853 1.00 34.59 330 SER A O 1
ATOM 2525 N N . SER A 1 331 ? -9.766 -71.332 14.896 1.00 34.28 331 SER A N 1
ATOM 2526 C CA . SER A 1 331 ? -10.751 -71.094 15.986 1.00 34.28 331 SER A CA 1
ATOM 2527 C C . SER A 1 331 ? -10.239 -70.257 17.193 1.00 34.28 331 SER A C 1
ATOM 2529 O O . SER A 1 331 ? -9.053 -70.271 17.463 1.00 34.28 331 SER A O 1
ATOM 2531 N N . VAL A 1 332 ? -10.998 -69.474 17.979 1.00 33.94 332 VAL A N 1
ATOM 2532 C CA . VAL A 1 332 ? -12.445 -69.296 18.198 1.00 33.94 332 VAL A CA 1
ATOM 2533 C C . VAL A 1 332 ? -12.654 -68.185 19.278 1.00 33.94 332 VAL A C 1
ATOM 2535 O O . VAL A 1 332 ? -11.745 -67.957 20.066 1.00 33.94 332 VAL A O 1
ATOM 2538 N N . LEU A 1 333 ? -13.854 -67.568 19.328 1.00 34.31 333 LEU A N 1
ATOM 2539 C CA . LEU A 1 333 ? -14.564 -66.889 20.461 1.00 34.31 333 LEU A CA 1
ATOM 2540 C C . LEU A 1 333 ? -13.927 -65.661 21.167 1.00 34.31 333 LEU A C 1
ATOM 2542 O O . LEU A 1 333 ? -12.811 -65.689 21.659 1.00 34.31 333 LEU A O 1
ATOM 2546 N N . GLN A 1 334 ? -14.577 -64.489 21.116 1.00 35.22 334 GLN A N 1
ATOM 2547 C CA . GLN A 1 334 ? -15.649 -63.972 22.007 1.00 35.22 334 GLN A CA 1
ATOM 2548 C C . GLN A 1 334 ? -15.214 -63.596 23.437 1.00 35.22 334 GLN A C 1
ATOM 2550 O O . GLN A 1 334 ? -14.883 -64.457 24.237 1.00 35.22 334 GLN A O 1
ATOM 2555 N N . GLY A 1 335 ? -15.428 -62.309 23.755 1.00 30.50 335 GLY A N 1
ATOM 2556 C CA . GLY A 1 335 ? -15.968 -61.805 25.028 1.00 30.50 335 GLY A CA 1
ATOM 2557 C C . GLY A 1 335 ? -15.035 -61.770 26.245 1.00 30.50 335 GLY A C 1
ATOM 2558 O O . GLY A 1 335 ? -14.507 -62.788 26.657 1.00 30.50 335 GLY A O 1
ATOM 2559 N N . ASN A 1 336 ? -14.944 -60.633 26.944 1.00 33.88 336 ASN A N 1
ATOM 2560 C CA . ASN A 1 336 ? -15.809 -60.328 28.095 1.00 33.88 336 ASN A CA 1
ATOM 2561 C C . ASN A 1 336 ? -15.383 -59.023 28.818 1.00 33.88 336 ASN A C 1
ATOM 2563 O O . ASN A 1 336 ? -14.311 -58.468 28.603 1.00 33.88 336 ASN A O 1
ATOM 2567 N N . ARG A 1 337 ? -16.315 -58.565 29.654 1.00 38.12 337 ARG A N 1
ATOM 2568 C CA . ARG A 1 337 ? -16.476 -57.350 30.462 1.00 38.12 337 ARG A CA 1
ATOM 2569 C C . ARG A 1 337 ? -15.482 -57.109 31.622 1.00 38.12 337 ARG A C 1
ATOM 2571 O O . ARG A 1 337 ? -14.950 -58.047 32.196 1.00 38.12 337 ARG A O 1
ATOM 2578 N N . ASN A 1 338 ? -15.486 -55.835 32.052 1.00 40.06 338 ASN A N 1
ATOM 2579 C CA . ASN A 1 338 ? -15.439 -55.268 33.421 1.00 40.06 338 ASN A CA 1
ATOM 2580 C C . ASN A 1 338 ? -14.234 -55.485 34.359 1.00 40.06 338 ASN A C 1
ATOM 2582 O O . ASN A 1 338 ? -13.971 -56.591 34.812 1.00 40.06 338 ASN A O 1
ATOM 2586 N N . ASN A 1 339 ? -13.651 -54.360 34.801 1.00 35.88 339 ASN A N 1
ATOM 2587 C CA . ASN A 1 339 ? -13.426 -53.899 36.195 1.00 35.88 339 ASN A CA 1
ATOM 2588 C C . ASN A 1 339 ? -12.443 -52.705 36.122 1.00 35.88 339 ASN A C 1
ATOM 2590 O O . ASN A 1 339 ? -11.543 -52.711 35.297 1.00 35.88 339 ASN A O 1
ATOM 2594 N N . GLY A 1 340 ? -12.565 -51.588 36.840 1.00 32.97 340 GLY A N 1
ATOM 2595 C CA . GLY A 1 340 ? -12.882 -51.429 38.255 1.00 32.97 340 GLY A CA 1
ATOM 2596 C C . GLY A 1 340 ? -11.629 -50.919 38.990 1.00 32.97 340 GLY A C 1
ATOM 2597 O O . GLY A 1 340 ? -10.774 -51.716 39.345 1.00 32.97 340 GLY A O 1
ATOM 2598 N N . THR A 1 341 ? -11.545 -49.593 39.185 1.00 39.19 341 THR A N 1
ATOM 2599 C CA . THR A 1 341 ? -10.843 -48.830 40.257 1.00 39.19 341 THR A CA 1
ATOM 2600 C C . THR A 1 341 ? -9.427 -49.213 40.734 1.00 39.19 341 THR A C 1
ATOM 2602 O O . THR A 1 341 ? -9.247 -50.255 41.356 1.00 39.19 341 THR A O 1
ATOM 2605 N N . LYS A 1 342 ? -8.493 -48.238 40.710 1.00 38.78 342 LYS A N 1
ATOM 2606 C CA . LYS A 1 342 ? -7.637 -47.892 41.875 1.00 38.78 342 LYS A CA 1
ATOM 2607 C C . LYS A 1 342 ? -6.862 -46.571 41.695 1.00 38.78 342 LYS A C 1
ATOM 2609 O O . LYS A 1 34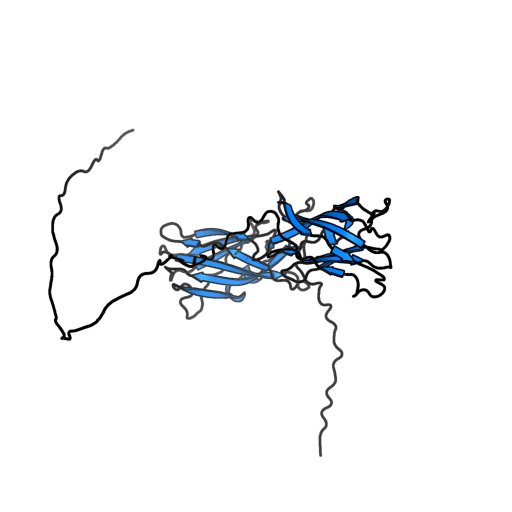2 ? -6.099 -46.418 40.749 1.00 38.78 342 LYS A O 1
ATOM 2614 N N . LEU A 1 343 ? -7.040 -45.652 42.648 1.00 43.81 343 LEU A N 1
ATOM 2615 C CA . LEU A 1 343 ? -6.157 -44.512 42.946 1.00 43.81 343 LEU A CA 1
ATOM 2616 C C . LEU A 1 343 ? -4.930 -44.982 43.751 1.00 43.81 343 LEU A C 1
ATOM 2618 O O . LEU A 1 343 ? -5.064 -45.934 44.528 1.00 43.81 343 LEU A O 1
ATOM 2622 N N . PRO A 1 344 ? -3.799 -44.257 43.691 1.00 53.88 344 PRO A N 1
ATOM 2623 C CA . PRO A 1 344 ? -2.818 -44.234 44.770 1.00 53.88 344 PRO A CA 1
ATOM 2624 C C . PRO A 1 344 ? -2.690 -42.851 45.452 1.00 53.88 344 PRO A C 1
ATOM 2626 O O . PRO A 1 344 ? -3.178 -41.849 44.925 1.00 53.88 344 PRO A O 1
ATOM 2629 N N . PRO A 1 345 ? -2.073 -42.802 46.650 1.00 54.66 345 PRO A N 1
ATOM 2630 C CA . PRO A 1 345 ? -2.246 -41.738 47.637 1.00 54.66 345 PRO A CA 1
ATOM 2631 C C . PRO A 1 345 ? -1.060 -40.759 47.721 1.00 54.66 345 PRO A C 1
ATOM 2633 O O . PRO A 1 345 ? 0.036 -41.054 47.257 1.00 54.66 345 PRO A O 1
ATOM 2636 N N . GLY A 1 346 ? -1.260 -39.676 48.482 1.00 37.56 346 GLY A N 1
ATOM 2637 C CA . GLY A 1 346 ? -0.272 -39.276 49.495 1.00 37.56 346 GLY A CA 1
ATOM 2638 C C . GLY A 1 346 ? 0.552 -38.014 49.235 1.00 37.56 346 GLY A C 1
ATOM 2639 O O . GLY A 1 346 ? 1.572 -38.044 48.560 1.00 37.56 346 GLY A O 1
ATOM 2640 N N . ILE A 1 347 ? 0.129 -36.937 49.895 1.00 45.34 347 ILE A N 1
ATOM 2641 C CA . ILE A 1 347 ? 0.856 -35.693 50.206 1.00 45.34 347 ILE A CA 1
ATOM 2642 C C . ILE A 1 347 ? 2.004 -35.982 51.205 1.00 45.34 347 ILE A C 1
ATOM 2644 O O . ILE A 1 347 ? 1.871 -36.896 52.022 1.00 45.34 347 ILE A O 1
ATOM 2648 N N . PRO A 1 348 ? 3.066 -35.151 51.246 1.00 48.41 348 PRO A N 1
ATOM 2649 C CA . PRO A 1 348 ? 3.360 -34.479 52.517 1.00 48.41 348 PRO A CA 1
ATOM 2650 C C . PRO A 1 348 ? 3.508 -32.956 52.391 1.00 48.41 348 PRO A C 1
ATOM 2652 O O . PRO A 1 348 ? 4.127 -32.415 51.478 1.00 48.41 348 PRO A O 1
ATOM 2655 N N . SER A 1 349 ? 2.921 -32.292 53.382 1.00 40.12 349 SER A N 1
ATOM 2656 C CA . SER A 1 349 ? 2.979 -30.871 53.701 1.00 40.12 349 SER A CA 1
ATOM 2657 C C . SER A 1 349 ? 4.360 -30.453 54.212 1.00 40.12 349 SER A C 1
ATOM 2659 O O . SER A 1 349 ? 5.001 -31.220 54.928 1.00 40.12 349 SER A O 1
ATOM 2661 N N . GLY A 1 350 ? 4.747 -29.189 54.008 1.00 33.44 350 GLY A N 1
ATOM 2662 C CA . GLY A 1 350 ? 5.713 -28.550 54.904 1.00 33.44 350 GLY A CA 1
ATOM 2663 C C . GLY A 1 350 ? 6.414 -27.293 54.386 1.00 33.44 350 GLY A C 1
ATOM 2664 O O . GLY A 1 350 ? 7.124 -27.358 53.395 1.00 33.44 350 GLY A O 1
ATOM 2665 N N . PHE A 1 351 ? 6.310 -26.227 55.193 1.00 39.12 351 PHE A N 1
ATOM 2666 C CA . PHE A 1 351 ? 7.209 -25.061 55.307 1.00 39.12 351 PHE A CA 1
ATOM 2667 C C . PHE A 1 351 ? 7.120 -23.961 54.232 1.00 39.12 351 PHE A C 1
ATOM 2669 O O . PHE A 1 351 ? 7.091 -24.227 53.045 1.00 39.12 351 PHE A O 1
ATOM 2676 N N . GLN A 1 352 ? 7.150 -22.663 54.545 1.00 37.75 352 GLN A N 1
ATOM 2677 C CA . GLN A 1 352 ? 6.938 -21.877 55.767 1.00 37.75 352 GLN A CA 1
ATOM 2678 C C . GLN A 1 352 ? 6.824 -20.410 55.302 1.00 37.75 352 GLN A C 1
ATOM 2680 O O . GLN A 1 352 ? 7.503 -19.992 54.366 1.00 37.75 352 GLN A O 1
ATOM 2685 N N . LYS A 1 353 ? 5.969 -19.621 55.959 1.00 40.66 353 LYS A N 1
ATOM 2686 C CA . LYS A 1 353 ? 5.899 -18.160 55.808 1.00 40.66 353 LYS A CA 1
ATOM 2687 C C . LYS A 1 353 ? 7.228 -17.520 56.222 1.00 40.66 353 LYS A C 1
ATOM 2689 O O . LYS A 1 353 ? 7.720 -17.811 57.307 1.00 40.66 353 LYS A O 1
ATOM 2694 N N . LEU A 1 354 ? 7.704 -16.546 55.450 1.00 41.91 354 LEU A N 1
ATOM 2695 C CA . LEU A 1 354 ? 8.656 -15.540 55.918 1.00 41.91 354 LEU A CA 1
ATOM 2696 C C . LEU A 1 354 ? 8.091 -14.149 55.621 1.00 41.91 354 LEU A C 1
ATOM 2698 O O . LEU A 1 354 ? 8.266 -13.583 54.549 1.00 41.91 354 LEU A O 1
ATOM 2702 N N . ASN A 1 355 ? 7.378 -13.627 56.619 1.00 44.28 355 ASN A N 1
ATOM 2703 C CA . ASN A 1 355 ? 7.247 -12.195 56.846 1.00 44.28 355 ASN A CA 1
ATOM 2704 C C . ASN A 1 355 ? 8.583 -11.683 57.393 1.00 44.28 355 ASN A C 1
ATOM 2706 O O . ASN A 1 355 ? 9.103 -12.264 58.348 1.00 44.28 355 ASN A O 1
ATOM 2710 N N . LYS A 1 356 ? 9.065 -10.540 56.899 1.00 43.41 356 LYS A N 1
ATOM 2711 C CA . LYS A 1 356 ? 9.836 -9.602 57.724 1.00 43.41 356 LYS A CA 1
ATOM 2712 C C . LYS A 1 356 ? 9.439 -8.145 57.440 1.00 43.41 356 LYS A C 1
ATOM 2714 O O . LYS A 1 356 ? 8.987 -7.860 56.333 1.00 43.41 356 LYS A O 1
ATOM 2719 N N . PRO A 1 357 ? 9.563 -7.255 58.445 1.00 56.50 357 PRO A N 1
ATOM 2720 C CA . PRO A 1 357 ? 8.946 -5.927 58.487 1.00 56.50 357 PRO A CA 1
ATOM 2721 C C . PRO A 1 357 ? 9.961 -4.771 58.317 1.00 56.50 357 PRO A C 1
ATOM 2723 O O . PRO A 1 357 ? 11.156 -5.037 58.291 1.00 56.50 357 PRO A O 1
ATOM 2726 N N . PHE A 1 358 ? 9.427 -3.531 58.233 1.00 49.78 358 PHE A N 1
ATOM 2727 C CA . PHE A 1 358 ? 9.926 -2.185 58.650 1.00 49.78 358 PHE A CA 1
ATOM 2728 C C . PHE A 1 358 ? 11.452 -1.924 58.697 1.00 49.78 358 PHE A C 1
ATOM 2730 O O . PHE A 1 358 ? 12.207 -2.738 59.202 1.00 49.78 358 PHE A O 1
ATOM 2737 N N . ARG A 1 359 ? 12.030 -0.769 58.344 1.00 49.03 359 ARG A N 1
ATOM 2738 C CA . ARG A 1 359 ? 11.732 0.678 58.503 1.00 49.03 359 ARG A CA 1
ATOM 2739 C C . ARG A 1 359 ? 12.886 1.372 57.730 1.00 49.03 359 ARG A C 1
ATOM 2741 O O . ARG A 1 359 ? 13.965 0.791 57.664 1.00 49.03 359 ARG A O 1
ATOM 2748 N N . SER A 1 360 ? 12.724 2.522 57.088 1.00 53.56 360 SER A N 1
ATOM 2749 C CA . SER A 1 360 ? 12.725 3.865 57.693 1.00 53.56 360 SER A CA 1
ATOM 2750 C C . SER A 1 360 ? 12.158 4.886 56.720 1.00 53.56 360 SER A C 1
ATOM 2752 O O . SER A 1 360 ? 12.550 4.792 55.533 1.00 53.56 360 SER A O 1
#

Sequence (360 aa):
MSRIICFLLLSGVLVNAGTPGTKWINCKTLGSEKCFYTQLESITTEIGNPGTNDDVKIEICSDFEKTDCCTTPALKGSFSDDWSTGDTETWGSSYFGKCKSKKYLIKKALIVTLSKNGKGPLNVTAITIDTIAAEKKSKEPERFKCKAFYLGGTNIKQTQICPTGPYEFLKFKNATIKIGPDGTDDSVKLKICSDANDVCCEHKLSHKLKDDWHVNKTETWKAKSLGDCGKKLYKINNKPIISVSKNGKDDLNVDNVEITMITNDDKPKSIEYGCGGFKLQGNCKTQSLCRHTFSCKDRNMKSGSSQQPSKSPNSNPSSSSAGGNKPSFSSVLQGNRNNGTKLPPGIPSGFQKLNKPFRS

Organism: Lepeophtheirus salmonis (NCBI:txid72036)

Solvent-accessible surface area (backbone atoms only — not comparable to full-atom values): 20962 Å² total; per-residue (Å²): 137,87,83,84,81,82,82,79,81,77,80,77,79,80,71,80,74,48,73,73,42,77,69,72,42,63,68,43,98,86,58,90,49,51,20,34,52,28,21,54,41,35,42,36,38,36,28,26,83,49,26,45,92,53,57,36,30,48,33,44,18,18,64,65,48,62,82,62,55,41,63,33,48,62,63,65,61,98,88,56,77,67,38,42,59,68,39,74,45,74,45,49,41,84,56,24,58,82,38,31,79,41,71,37,55,28,56,59,29,36,34,40,29,48,33,44,79,52,47,64,50,32,24,30,60,34,37,41,38,37,25,37,36,62,45,95,63,36,79,38,63,50,37,26,43,34,70,61,48,79,34,31,64,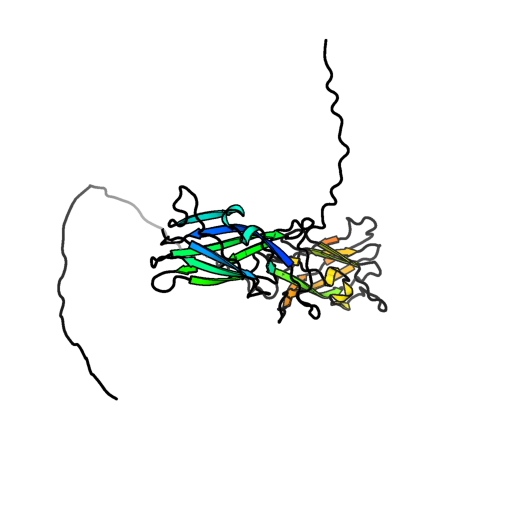89,41,36,62,54,75,44,72,13,38,45,42,84,34,46,54,34,27,50,46,36,34,42,37,32,30,25,90,34,34,30,90,48,62,36,29,47,32,45,24,18,66,66,65,73,40,64,39,72,32,63,60,71,62,98,87,52,92,56,58,49,52,66,37,76,46,75,47,42,22,80,50,33,55,68,51,26,71,40,74,30,42,30,58,88,53,62,44,38,32,42,34,44,41,46,58,53,37,35,27,31,61,32,33,36,40,33,31,26,41,78,52,101,74,55,50,79,47,47,28,48,37,50,52,54,75,41,76,47,73,19,83,51,88,85,73,28,64,50,72,46,78,52,40,64,71,76,62,72,77,79,76,77,78,69,83,75,81,75,80,86,80,78,88,81,83,88,85,85,88,84,82,91,83,88,85,83,89,81,86,83,88,87,83,90,85,83,89,84,86,87,84,85,86,84,88,82,89,77,91,82,87,84,78,91,87,135